Protein AF-A0A2G2K720-F1 (afdb_monomer)

Nearest PDB structures (foldseek):
  6xns-assembly2_E  TM=3.726E-01  e=4.189E-01  synthetic construct
  2v7d-assembly2_C  TM=2.348E-01  e=1.440E+00  Bos taurus
  3edv-assembly1_A  TM=1.869E-01  e=7.046E+00  Homo sapiens

Mean predicted aligned error: 4.32 Å

pLDDT: mean 90.77, std 6.49, range [63.38, 98.25]

Sequence (228 aa):
MKDINKFTNELFNSSGLSVNPSHDIHDLCKEIKINGDAIEDIDSDKVESLSELGLSISSDLDIQDIWKYAAIFNTLKEFGYSEIDENVQSTASELSGSWEEAVTILSTKISETNVTSDADEKDITDLVDYIIGCMFLGVEAALNDSNDEGIDVWVMGVGSICDDGHPVGDTIFKACEDFSIKYSVRDILGDSFIQALLSLYSVDVDDYRDDDEGVDWDQVSGAVKQLM

Secondary structure (DSSP, 8-state):
-HHHHHHHHHHHHHTTPPPP--S-HHHHHHHHHHTHHHHHT--HHHHHHHHHHHHHHHSS--HHHHHHHHHHHHHHGGGTTHHHHHHHHHHHHHH-SSHHHHHHHHHHHHHH----TT--HHHHHHHHHHHHHHHHHHHHHHHHTT-HHHHHHHHHHHHTTTSTT-HHHHHHHHHT-SHHHHHHHHHHHHHHHHHHHHHHH---GGGGEETTTEE-HHHHHHHHHTT-

Radius of gyration: 17.74 Å; Cα contacts (8 Å, |Δi|>4): 284; chains: 1; bounding box: 40×34×51 Å

Structure (mmCIF, N/CA/C/O backbone):
data_AF-A0A2G2K720-F1
#
_entry.id   AF-A0A2G2K720-F1
#
loop_
_atom_site.group_PDB
_atom_site.id
_atom_site.type_symbol
_atom_site.label_atom_id
_atom_site.label_alt_id
_atom_site.label_comp_id
_atom_site.label_asym_id
_atom_site.label_entity_id
_atom_site.label_seq_id
_atom_site.pdbx_PDB_ins_code
_atom_site.Cartn_x
_atom_site.Cartn_y
_atom_site.Cartn_z
_atom_site.occupancy
_atom_site.B_iso_or_equiv
_atom_site.auth_seq_id
_atom_site.auth_comp_id
_atom_site.auth_asym_id
_atom_site.auth_atom_id
_atom_site.pdbx_PDB_model_num
ATOM 1 N N . MET A 1 1 ? 7.753 -2.730 9.225 1.00 74.19 1 MET A N 1
ATOM 2 C CA . MET A 1 1 ? 7.094 -3.947 9.797 1.00 74.19 1 MET A CA 1
ATOM 3 C C . MET A 1 1 ? 7.055 -4.062 11.324 1.00 74.19 1 MET A C 1
ATOM 5 O O . MET A 1 1 ? 5.996 -4.382 11.849 1.00 74.19 1 MET A O 1
ATOM 9 N N . LYS A 1 2 ? 8.159 -3.877 12.070 1.00 75.12 2 LYS A N 1
ATOM 10 C CA . LYS A 1 2 ? 8.162 -4.119 13.533 1.00 75.12 2 LYS A CA 1
ATOM 11 C C . LYS A 1 2 ? 7.116 -3.282 14.286 1.00 75.12 2 LYS A C 1
ATOM 13 O O . LYS A 1 2 ? 6.498 -3.792 15.217 1.00 75.12 2 LYS A O 1
ATOM 18 N N . ASP A 1 3 ? 6.920 -2.035 13.870 1.00 88.38 3 ASP A N 1
ATOM 19 C CA . ASP A 1 3 ? 5.994 -1.114 14.529 1.00 88.38 3 ASP A CA 1
ATOM 20 C C . ASP A 1 3 ? 4.526 -1.404 14.184 1.00 88.38 3 ASP A C 1
ATOM 22 O O . ASP A 1 3 ? 3.705 -1.434 15.097 1.00 88.38 3 ASP A O 1
ATOM 26 N N . ILE A 1 4 ? 4.214 -1.773 12.932 1.00 90.38 4 ILE A N 1
ATOM 27 C CA . ILE A 1 4 ? 2.895 -2.322 12.555 1.00 90.38 4 ILE A CA 1
ATOM 28 C C . ILE A 1 4 ? 2.566 -3.543 13.415 1.00 90.38 4 ILE A C 1
ATOM 30 O O . ILE A 1 4 ? 1.511 -3.587 14.035 1.00 90.38 4 ILE A O 1
ATOM 34 N N . ASN A 1 5 ? 3.492 -4.501 13.532 1.00 89.38 5 ASN A N 1
ATOM 35 C CA . ASN A 1 5 ? 3.258 -5.705 14.330 1.00 89.38 5 ASN A CA 1
ATOM 36 C C . ASN A 1 5 ? 3.048 -5.381 15.812 1.00 89.38 5 ASN A C 1
ATOM 38 O O . ASN A 1 5 ? 2.308 -6.073 16.504 1.00 89.38 5 ASN A O 1
ATOM 42 N N . LYS A 1 6 ? 3.703 -4.342 16.336 1.00 91.00 6 LYS A N 1
ATOM 43 C CA . LYS A 1 6 ? 3.449 -3.870 17.700 1.00 91.00 6 LYS A CA 1
ATOM 44 C C . LYS A 1 6 ? 2.025 -3.324 17.826 1.00 91.00 6 LYS A C 1
ATOM 46 O O . LYS A 1 6 ? 1.341 -3.687 18.777 1.00 91.00 6 LYS A O 1
ATOM 51 N N . PHE A 1 7 ? 1.597 -2.482 16.888 1.00 93.50 7 PHE A N 1
ATOM 52 C CA . PHE A 1 7 ? 0.253 -1.912 16.881 1.00 93.50 7 PHE A CA 1
ATOM 53 C C . PHE A 1 7 ? -0.824 -2.995 16.752 1.00 93.50 7 PHE A C 1
ATOM 55 O O . PHE A 1 7 ? -1.723 -3.049 17.585 1.00 93.50 7 PHE A O 1
ATOM 62 N N . THR A 1 8 ? -0.705 -3.907 15.783 1.00 92.88 8 THR A N 1
ATOM 63 C CA . THR A 1 8 ? -1.689 -4.980 15.588 1.00 92.88 8 THR A CA 1
ATOM 64 C C . THR A 1 8 ? -1.754 -5.898 16.806 1.00 92.88 8 THR A C 1
ATOM 66 O O . THR A 1 8 ? -2.841 -6.199 17.283 1.00 92.88 8 THR A O 1
ATOM 69 N N . ASN A 1 9 ? -0.622 -6.261 17.414 1.00 92.00 9 ASN A N 1
ATOM 70 C CA . ASN A 1 9 ? -0.638 -7.012 18.674 1.00 92.00 9 ASN A CA 1
ATOM 71 C C . ASN A 1 9 ? -1.439 -6.307 19.778 1.00 92.00 9 ASN A C 1
ATOM 73 O O . ASN A 1 9 ? -2.225 -6.955 20.468 1.00 92.00 9 ASN A O 1
ATOM 77 N N . GLU A 1 10 ? -1.268 -4.996 19.941 1.00 93.62 10 GLU A N 1
ATOM 78 C CA . GLU A 1 10 ? -2.002 -4.237 20.954 1.00 93.62 10 GLU A CA 1
ATOM 79 C C . GLU A 1 10 ? -3.499 -4.124 20.628 1.00 93.62 10 GLU A C 1
ATOM 81 O O . GLU A 1 10 ? -4.332 -4.268 21.524 1.00 93.62 10 GLU A O 1
ATOM 86 N N . LEU A 1 11 ? -3.845 -3.940 19.350 1.00 94.94 11 LEU A N 1
ATOM 87 C CA . LEU A 1 11 ? -5.223 -3.884 18.857 1.00 94.94 11 LEU A CA 1
ATOM 88 C C . LEU A 1 11 ? -5.993 -5.164 19.210 1.00 94.94 11 LEU A C 1
ATOM 90 O O . LEU A 1 11 ? -7.045 -5.128 19.851 1.00 94.94 11 LEU A O 1
ATOM 94 N N . PHE A 1 12 ? -5.447 -6.319 18.837 1.00 93.50 12 PHE A N 1
ATOM 95 C CA . PHE A 1 12 ? -6.088 -7.607 19.091 1.00 93.50 12 PHE A CA 1
ATOM 96 C C . PHE A 1 12 ? -6.132 -7.939 20.586 1.00 93.50 12 PHE A C 1
ATOM 98 O O . PHE A 1 12 ? -7.169 -8.388 21.072 1.00 93.50 12 PHE A O 1
ATOM 105 N N . ASN A 1 13 ? -5.066 -7.657 21.346 1.00 93.19 13 ASN A N 1
ATOM 106 C CA . ASN A 1 13 ? -5.080 -7.833 22.803 1.00 93.19 13 ASN A CA 1
ATOM 107 C C . ASN A 1 13 ? -6.169 -6.973 23.463 1.00 93.19 13 ASN A C 1
ATOM 109 O O . ASN A 1 13 ? -6.865 -7.437 24.370 1.00 93.19 13 ASN A O 1
ATOM 113 N N . SER A 1 14 ? -6.342 -5.735 22.992 1.00 93.44 14 SER A N 1
ATOM 114 C CA . SER A 1 14 ? -7.383 -4.816 23.465 1.00 93.44 14 SER A CA 1
ATOM 115 C C . SER A 1 14 ? -8.792 -5.324 23.167 1.00 93.44 14 SER A C 1
ATOM 117 O O . SER A 1 14 ? -9.685 -5.118 23.991 1.00 93.44 14 SER A O 1
ATOM 119 N N . SER A 1 15 ? -8.938 -6.063 22.064 1.00 91.50 15 SER A N 1
ATOM 120 C CA . SER A 1 15 ? -10.159 -6.760 21.625 1.00 91.50 15 SER A CA 1
ATOM 121 C C . SER A 1 15 ? -10.396 -8.102 22.340 1.00 91.50 15 SER A C 1
ATOM 123 O O . SER A 1 15 ? -11.351 -8.816 22.044 1.00 91.50 15 SER A O 1
ATOM 125 N N . GLY A 1 16 ? -9.512 -8.509 23.261 1.00 90.31 16 GLY A N 1
ATOM 126 C CA . GLY A 1 16 ? -9.589 -9.810 23.936 1.00 90.31 16 GLY A CA 1
ATOM 127 C C . GLY A 1 16 ? -9.219 -11.010 23.052 1.00 90.31 16 GLY A C 1
ATOM 128 O O . GLY A 1 16 ? -9.525 -12.151 23.404 1.00 90.31 16 GLY A O 1
ATOM 129 N N . LEU A 1 17 ? -8.555 -10.764 21.921 1.00 88.88 17 LEU A N 1
ATOM 130 C CA . LEU A 1 17 ? -8.110 -11.766 20.959 1.00 88.88 17 LEU A CA 1
ATOM 131 C C . LEU A 1 17 ? -6.623 -12.089 21.143 1.00 88.88 17 LEU A C 1
ATOM 133 O O . LEU A 1 17 ? -5.855 -11.313 21.707 1.00 88.88 17 LEU A O 1
ATOM 137 N N . SER A 1 18 ? -6.203 -13.248 20.637 1.00 78.75 18 SER A N 1
ATOM 138 C CA . SER A 1 18 ? -4.789 -13.610 20.521 1.00 78.75 18 SER A CA 1
ATOM 139 C C . SER A 1 18 ? -4.328 -13.467 19.076 1.00 78.75 18 SER A C 1
ATOM 141 O O . SER A 1 18 ? -4.934 -14.073 18.194 1.00 78.75 18 SER A O 1
ATOM 143 N N . VAL A 1 19 ? -3.236 -12.740 18.847 1.00 68.00 19 VAL A N 1
ATOM 144 C CA . VAL A 1 19 ? -2.625 -12.613 17.516 1.00 68.00 19 VAL A CA 1
ATOM 145 C C . VAL A 1 19 ? -1.799 -13.844 17.184 1.00 68.00 19 VAL A C 1
ATOM 147 O O . VAL A 1 19 ? -0.960 -14.269 17.984 1.00 68.00 19 VAL A O 1
ATOM 150 N N . ASN A 1 20 ? -1.979 -14.374 15.976 1.00 67.25 20 ASN A N 1
ATOM 151 C CA . ASN A 1 20 ? -0.922 -15.142 15.339 1.00 67.25 20 ASN A CA 1
ATOM 152 C C . ASN A 1 20 ? 0.028 -14.135 14.689 1.00 67.25 20 ASN A C 1
ATOM 154 O O . ASN A 1 20 ? -0.403 -13.386 13.819 1.00 67.25 20 ASN A O 1
ATOM 158 N N . PRO A 1 21 ? 1.298 -14.047 15.111 1.00 63.38 21 PRO A N 1
ATOM 159 C CA . PRO A 1 21 ? 2.206 -13.071 14.532 1.00 63.38 21 PRO A CA 1
ATOM 160 C C . PRO A 1 21 ? 2.375 -13.357 13.037 1.00 63.38 21 PRO A C 1
ATOM 162 O O . PRO A 1 21 ? 3.029 -14.332 12.668 1.00 63.38 21 PRO A O 1
ATOM 165 N N . SER A 1 22 ? 1.795 -12.500 12.195 1.00 75.69 22 SER A N 1
ATOM 166 C CA . SER A 1 22 ? 2.060 -12.474 10.762 1.00 75.69 22 SER A CA 1
ATOM 167 C C . SER A 1 22 ? 3.067 -11.374 10.437 1.00 75.69 22 SER A C 1
ATOM 169 O O . SER A 1 22 ? 3.098 -10.304 11.052 1.00 75.69 22 SER A O 1
ATOM 171 N N . HIS A 1 23 ? 3.950 -11.674 9.492 1.00 77.81 23 HIS A N 1
ATOM 172 C CA . HIS A 1 23 ? 4.821 -10.684 8.861 1.00 77.81 23 HIS A CA 1
ATOM 173 C C . HIS A 1 23 ? 4.256 -10.207 7.518 1.00 77.81 23 HIS A C 1
ATOM 175 O O . HIS A 1 23 ? 4.845 -9.320 6.908 1.00 77.81 23 HIS A O 1
ATOM 181 N N . ASP A 1 24 ? 3.127 -10.771 7.092 1.00 88.25 24 ASP A N 1
ATOM 182 C CA . ASP A 1 24 ? 2.423 -10.429 5.866 1.00 88.25 24 ASP A CA 1
ATOM 183 C C . ASP A 1 24 ? 1.303 -9.423 6.177 1.00 88.25 24 ASP A C 1
ATOM 185 O O . ASP A 1 24 ? 0.436 -9.661 7.024 1.00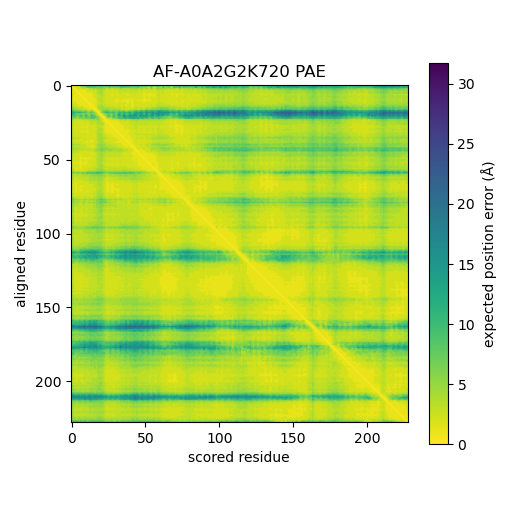 88.25 24 ASP A O 1
ATOM 189 N N . ILE A 1 25 ? 1.344 -8.275 5.503 1.00 91.31 25 ILE A N 1
ATOM 190 C CA . ILE A 1 25 ? 0.377 -7.186 5.675 1.00 91.31 25 ILE A CA 1
ATOM 191 C C . ILE A 1 25 ? -1.021 -7.590 5.218 1.00 91.31 25 ILE A C 1
ATOM 193 O O . ILE A 1 25 ? -2.005 -7.214 5.853 1.00 91.31 25 ILE A O 1
ATOM 197 N N . HIS A 1 26 ? -1.127 -8.380 4.158 1.00 91.06 26 HIS A N 1
ATOM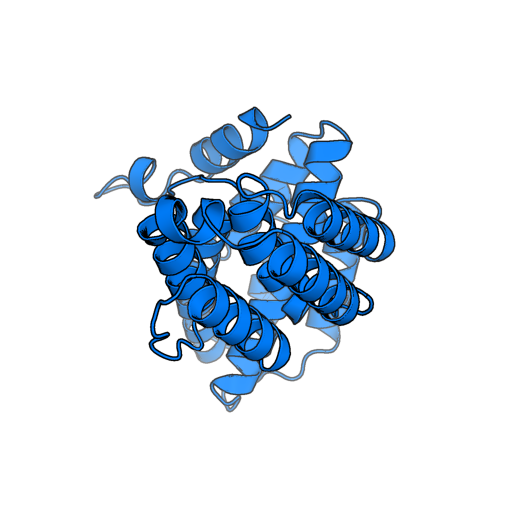 198 C CA . HIS A 1 26 ? -2.404 -8.792 3.595 1.00 91.06 26 HIS A CA 1
ATOM 199 C C . HIS A 1 26 ? -3.105 -9.792 4.509 1.00 91.06 26 HIS A C 1
ATOM 201 O O . HIS A 1 26 ? -4.320 -9.702 4.702 1.00 91.06 26 HIS A O 1
ATOM 207 N N . ASP A 1 27 ? -2.347 -10.696 5.133 1.00 90.94 27 ASP A N 1
ATOM 208 C CA . ASP A 1 27 ? -2.877 -11.579 6.172 1.00 90.94 27 ASP A CA 1
ATOM 209 C C . ASP A 1 27 ? -3.354 -10.782 7.388 1.00 90.94 27 ASP A C 1
ATOM 211 O O . ASP A 1 27 ? -4.457 -11.026 7.875 1.00 90.94 27 ASP A O 1
ATOM 215 N N . LEU A 1 28 ? -2.596 -9.771 7.830 1.00 91.81 28 LEU A N 1
ATOM 216 C CA . LEU A 1 28 ? -3.032 -8.882 8.912 1.00 91.81 28 LEU A CA 1
ATOM 217 C C . LEU A 1 28 ? -4.324 -8.131 8.552 1.00 91.81 28 LEU A C 1
ATOM 219 O O . LEU A 1 28 ? -5.245 -8.092 9.365 1.00 91.81 28 LEU A O 1
ATOM 223 N N . CYS A 1 29 ? -4.445 -7.586 7.336 1.00 92.69 29 CYS A N 1
ATOM 224 C CA . CYS A 1 29 ? -5.683 -6.958 6.861 1.00 92.69 29 CYS A CA 1
ATOM 225 C C . CYS A 1 29 ? -6.868 -7.939 6.892 1.00 92.69 29 CYS A C 1
ATOM 227 O O . CYS A 1 29 ? -7.956 -7.579 7.343 1.00 92.69 29 CYS A O 1
ATOM 229 N N . LYS A 1 30 ? -6.673 -9.187 6.441 1.00 91.44 30 LYS A N 1
ATOM 230 C CA . LYS A 1 30 ? -7.708 -10.235 6.479 1.00 91.44 30 LYS A CA 1
ATOM 231 C C . LYS A 1 30 ? -8.107 -10.566 7.916 1.00 91.44 30 LYS A C 1
ATOM 233 O O . LYS A 1 30 ? -9.299 -10.634 8.210 1.00 91.44 30 LYS A O 1
ATOM 238 N N . GLU A 1 31 ? -7.138 -10.738 8.815 1.00 91.94 31 GLU A N 1
ATOM 239 C CA . GLU A 1 31 ? -7.404 -11.015 10.227 1.00 91.94 31 GLU A CA 1
ATOM 240 C C . GLU A 1 31 ? -8.166 -9.866 10.898 1.00 91.94 31 GLU A C 1
ATOM 242 O O . GLU A 1 31 ? -9.120 -10.132 11.628 1.00 91.94 31 GLU A O 1
ATOM 247 N N . ILE A 1 32 ? -7.809 -8.607 10.623 1.00 92.69 32 ILE A N 1
ATOM 248 C CA . ILE A 1 32 ? -8.538 -7.433 11.126 1.00 92.69 32 ILE A CA 1
ATOM 249 C C . ILE A 1 32 ? -9.993 -7.471 10.645 1.00 92.69 32 ILE A C 1
ATOM 251 O O . ILE A 1 32 ? -10.901 -7.401 11.469 1.00 92.69 32 ILE A O 1
ATOM 255 N N . LYS A 1 33 ? -10.233 -7.663 9.338 1.00 91.62 33 LYS A N 1
ATOM 256 C CA . LYS A 1 33 ? -11.594 -7.730 8.770 1.00 91.62 33 LYS A CA 1
ATOM 257 C C . LYS A 1 33 ? -12.431 -8.852 9.393 1.00 91.62 33 LYS A C 1
ATOM 259 O O . LYS A 1 33 ? -13.592 -8.639 9.723 1.00 91.62 33 LYS A O 1
ATOM 264 N N . ILE A 1 34 ? -11.849 -10.039 9.584 1.00 92.31 34 ILE A N 1
ATOM 265 C CA . ILE A 1 34 ? -12.536 -11.192 10.197 1.00 92.31 34 ILE A CA 1
ATOM 266 C C . ILE A 1 34 ? -12.942 -10.907 11.649 1.00 92.31 34 ILE A C 1
ATOM 268 O O . ILE A 1 34 ? -13.954 -11.427 12.116 1.00 92.31 34 ILE A O 1
ATOM 272 N N . ASN A 1 35 ? -12.158 -10.100 12.362 1.00 92.50 35 ASN A N 1
ATOM 273 C CA . ASN A 1 35 ? -12.355 -9.805 13.778 1.00 92.50 35 ASN A CA 1
ATOM 274 C C . ASN A 1 35 ? -12.993 -8.427 14.035 1.00 92.50 35 ASN A C 1
ATOM 276 O O . ASN A 1 35 ? -12.963 -7.960 15.174 1.00 92.50 35 ASN A O 1
ATOM 280 N N . GLY A 1 36 ? -13.581 -7.801 13.009 1.00 92.31 36 GLY A N 1
ATOM 281 C CA . GLY A 1 36 ? -14.144 -6.449 13.075 1.00 92.31 36 GLY A CA 1
ATOM 282 C C . GLY A 1 36 ? -15.090 -6.229 14.257 1.00 92.31 36 GLY A C 1
ATOM 283 O O . GLY A 1 36 ? -14.883 -5.286 15.010 1.00 92.31 36 GLY A O 1
ATOM 284 N N . ASP A 1 37 ? -16.033 -7.149 14.501 1.00 92.94 37 ASP A N 1
ATOM 285 C CA . ASP A 1 37 ? -16.986 -7.056 15.622 1.00 92.94 37 ASP A CA 1
ATOM 286 C C . ASP A 1 37 ? -16.280 -6.911 16.986 1.00 92.94 37 ASP A C 1
ATOM 288 O O . ASP A 1 37 ? -16.662 -6.101 17.823 1.00 92.94 37 ASP A O 1
ATOM 292 N N . ALA A 1 38 ? -15.212 -7.683 17.215 1.00 93.06 38 ALA A N 1
ATOM 293 C CA . ALA A 1 38 ? -14.466 -7.632 18.471 1.00 93.06 38 ALA A CA 1
ATOM 294 C C . ALA A 1 38 ? -13.607 -6.362 18.592 1.00 93.06 38 ALA A C 1
ATOM 296 O O . ALA A 1 38 ? -13.352 -5.901 19.704 1.00 93.06 38 ALA A O 1
ATOM 297 N N . ILE A 1 39 ? -13.151 -5.819 17.459 1.00 93.44 39 ILE A N 1
ATOM 298 C CA . ILE A 1 39 ? -12.390 -4.567 17.394 1.00 93.44 39 ILE A CA 1
ATOM 299 C C . ILE A 1 39 ? -13.308 -3.357 17.622 1.00 93.44 39 ILE A C 1
ATOM 301 O O . ILE A 1 39 ? -12.911 -2.409 18.298 1.00 93.44 39 ILE A O 1
ATOM 305 N N . GLU A 1 40 ? -14.535 -3.386 17.101 1.00 92.88 40 GLU A N 1
ATOM 306 C CA . GLU A 1 40 ? -15.536 -2.333 17.314 1.00 92.88 40 GLU A CA 1
ATOM 307 C C . GLU A 1 40 ? -15.952 -2.232 18.796 1.00 92.88 40 GLU A C 1
ATOM 309 O O . GLU A 1 40 ? -16.195 -1.138 19.303 1.00 92.88 40 GLU A O 1
ATOM 314 N N . ASP A 1 41 ? -15.949 -3.358 19.516 1.00 92.88 41 ASP A N 1
ATOM 315 C CA . ASP A 1 41 ? -16.319 -3.460 20.935 1.00 92.88 41 ASP A CA 1
ATOM 316 C C . ASP A 1 41 ? -15.192 -3.070 21.928 1.00 92.88 41 ASP A C 1
ATOM 318 O O . ASP A 1 41 ? -15.346 -3.241 23.145 1.00 92.88 41 ASP A O 1
ATOM 322 N N . ILE A 1 42 ? -14.046 -2.556 21.458 1.00 93.69 42 ILE A N 1
ATOM 323 C CA . ILE A 1 42 ? -12.935 -2.141 22.333 1.00 93.69 42 ILE A CA 1
ATOM 324 C C . ILE A 1 42 ? -13.355 -0.972 23.246 1.00 93.69 42 ILE A C 1
ATOM 326 O O . ILE A 1 42 ? -13.965 0.009 22.821 1.00 93.69 42 ILE A O 1
ATOM 330 N N . ASP A 1 43 ? -12.947 -1.040 24.519 1.00 91.62 43 ASP A N 1
ATOM 331 C CA . ASP A 1 43 ? -13.160 0.039 25.490 1.00 91.62 43 ASP A CA 1
ATOM 332 C C . ASP A 1 43 ? -12.552 1.377 25.012 1.00 91.62 43 ASP A C 1
ATOM 334 O O . ASP A 1 43 ? -11.412 1.437 24.545 1.00 91.62 43 ASP A O 1
ATOM 338 N N . SER A 1 44 ? -13.277 2.486 25.190 1.00 89.38 44 SER A N 1
ATOM 339 C CA . SER A 1 44 ? -12.886 3.797 24.644 1.00 89.38 44 SER A CA 1
ATOM 340 C C . SER A 1 44 ? -11.512 4.308 25.104 1.00 89.38 44 SER A C 1
ATOM 342 O O . SER A 1 44 ? -10.843 5.014 24.357 1.00 89.38 44 SER A O 1
ATOM 344 N N . ASP A 1 45 ? -11.083 3.972 26.324 1.00 91.81 45 ASP A N 1
ATOM 345 C CA . ASP A 1 45 ? -9.761 4.340 26.855 1.00 91.81 45 ASP A CA 1
ATOM 346 C C . ASP A 1 45 ? -8.617 3.597 26.144 1.00 91.81 45 ASP A C 1
ATOM 348 O O . ASP A 1 45 ? -7.529 4.146 25.939 1.00 91.81 45 ASP A O 1
ATOM 352 N N . LYS A 1 46 ? -8.867 2.357 25.713 1.00 93.75 46 LYS A N 1
ATOM 353 C CA . LYS A 1 46 ? -7.931 1.599 24.879 1.00 93.75 46 LYS A CA 1
ATOM 354 C C . LYS A 1 46 ? -7.922 2.110 23.445 1.00 93.75 46 LYS A C 1
ATOM 356 O O . LYS A 1 46 ? -6.844 2.183 22.867 1.00 93.75 46 LYS A O 1
ATOM 361 N N . VAL A 1 47 ? -9.078 2.496 22.895 1.00 92.75 47 VAL A N 1
ATOM 362 C CA . VAL A 1 47 ? -9.153 3.123 21.563 1.00 92.75 47 VAL A CA 1
ATOM 363 C C . VAL A 1 47 ? -8.292 4.385 21.522 1.00 92.75 47 VAL A C 1
ATOM 365 O O . VAL A 1 47 ? -7.475 4.520 20.620 1.00 92.75 47 VAL A O 1
ATOM 368 N N . GLU A 1 48 ? -8.383 5.262 22.528 1.00 93.12 48 GLU A N 1
ATOM 369 C CA . GLU A 1 48 ? -7.536 6.463 22.624 1.00 93.12 48 GLU A CA 1
ATOM 370 C C . GLU A 1 48 ? -6.038 6.107 22.637 1.00 93.12 48 GLU A C 1
ATOM 372 O O . GLU A 1 48 ? -5.260 6.642 21.849 1.00 93.12 48 GLU A O 1
ATOM 377 N N . SER A 1 49 ? -5.644 5.128 23.458 1.00 94.69 49 SER A N 1
ATOM 378 C CA . SER A 1 49 ? -4.250 4.663 23.542 1.00 94.69 49 SER A CA 1
ATOM 379 C C . SER A 1 49 ? -3.745 4.046 22.227 1.00 94.69 49 SER A C 1
ATOM 381 O O . SER A 1 49 ? -2.578 4.211 21.860 1.00 94.69 49 SER A O 1
ATOM 383 N N . LEU A 1 50 ? -4.609 3.323 21.510 1.00 95.75 50 LEU A N 1
ATOM 384 C CA . LEU A 1 50 ? -4.308 2.753 20.198 1.00 95.75 50 LEU A CA 1
ATOM 385 C C . LEU A 1 50 ? -4.184 3.849 19.143 1.00 95.75 50 LEU A C 1
ATOM 387 O O . LEU A 1 50 ? -3.240 3.806 18.360 1.00 95.75 50 LEU A O 1
ATOM 391 N N . SER A 1 51 ? -5.061 4.853 19.154 1.00 95.00 51 SER A N 1
ATOM 392 C CA . SER A 1 51 ? -4.974 6.003 18.253 1.00 95.00 51 SER A CA 1
ATOM 393 C C . SER A 1 51 ? -3.659 6.761 18.427 1.00 95.00 51 SER A C 1
ATOM 395 O O . SER A 1 51 ? -2.963 7.009 17.444 1.00 95.00 51 SER A O 1
ATOM 397 N N . GLU A 1 52 ? -3.247 7.037 19.669 1.00 95.06 52 GLU A N 1
ATOM 398 C CA . GLU A 1 52 ? -1.945 7.654 19.963 1.00 95.06 52 GLU A CA 1
ATOM 399 C C . GLU A 1 52 ? -0.770 6.808 19.450 1.00 95.06 52 GLU A C 1
ATOM 401 O O . GLU A 1 52 ? 0.179 7.334 18.860 1.00 95.06 52 GLU A O 1
ATOM 406 N N . LEU A 1 53 ? -0.823 5.486 19.654 1.00 95.44 53 LEU A N 1
ATOM 407 C CA . LEU A 1 53 ? 0.202 4.576 19.151 1.00 95.44 53 LEU A CA 1
ATOM 408 C C . LEU A 1 53 ? 0.237 4.573 17.620 1.00 95.44 53 LEU A C 1
ATOM 410 O O . LEU A 1 53 ? 1.324 4.646 17.053 1.00 95.44 53 LEU A O 1
ATOM 414 N N . GLY A 1 54 ? -0.925 4.494 16.971 1.00 94.75 54 GLY A N 1
ATOM 415 C CA . GLY A 1 54 ? -1.079 4.505 15.521 1.00 94.75 54 GLY A CA 1
ATOM 416 C C . GLY A 1 54 ? -0.483 5.761 14.899 1.00 94.75 54 GLY A C 1
ATOM 417 O O . GLY A 1 54 ? 0.405 5.653 14.058 1.00 94.75 54 GLY A O 1
ATOM 418 N N . LEU A 1 55 ? -0.863 6.936 15.410 1.00 94.50 55 LEU A N 1
ATOM 419 C CA . LEU A 1 55 ? -0.308 8.227 14.990 1.00 94.50 55 LEU A CA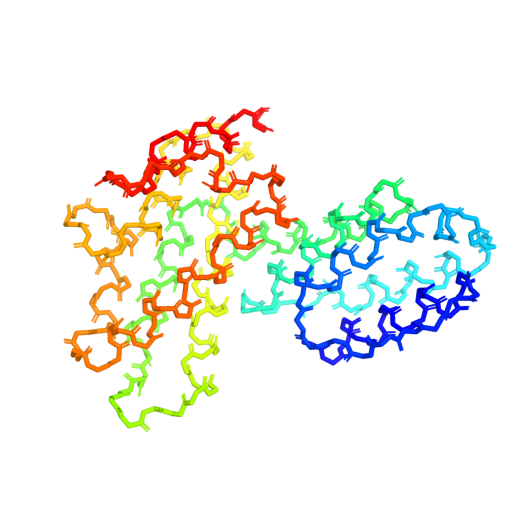 1
ATOM 420 C C . LEU A 1 55 ? 1.210 8.297 15.187 1.00 94.50 55 LEU A C 1
ATOM 422 O O . LEU A 1 55 ? 1.938 8.780 14.322 1.00 94.50 55 LEU A O 1
ATOM 426 N N . SER A 1 56 ? 1.711 7.781 16.314 1.00 93.81 56 SER A N 1
ATOM 427 C CA . SER A 1 56 ? 3.148 7.758 16.586 1.00 93.81 56 SER A CA 1
ATOM 428 C C . SER A 1 56 ? 3.924 6.869 15.618 1.00 93.81 56 SER A C 1
ATOM 430 O O . SER A 1 56 ? 5.098 7.149 15.384 1.00 93.81 56 SER A O 1
ATOM 432 N N . ILE A 1 57 ? 3.339 5.775 15.121 1.00 92.19 57 ILE A N 1
ATOM 433 C CA . ILE A 1 57 ? 4.034 4.877 14.190 1.00 92.19 57 ILE A CA 1
ATOM 434 C C . ILE A 1 57 ? 3.863 5.305 12.732 1.00 92.19 57 ILE A C 1
ATOM 436 O O . ILE A 1 57 ? 4.636 4.842 11.900 1.00 92.19 57 ILE A O 1
ATOM 440 N N . SER A 1 58 ? 2.888 6.166 12.425 1.00 91.69 58 SER A N 1
ATOM 441 C CA . SER A 1 58 ? 2.612 6.679 11.078 1.00 91.69 58 SER A CA 1
ATOM 442 C C . SER A 1 58 ? 3.217 8.059 10.790 1.00 91.69 58 SER A C 1
ATOM 444 O O . SER A 1 58 ? 3.004 8.596 9.706 1.00 91.69 58 SER A O 1
ATOM 446 N N . SER A 1 59 ? 3.935 8.670 11.737 1.00 85.12 59 SER A N 1
ATOM 447 C CA . SER A 1 59 ? 4.405 10.060 11.618 1.00 85.12 59 SER A CA 1
ATOM 448 C C . SER A 1 59 ? 5.621 10.269 10.708 1.00 85.12 59 SER A C 1
ATOM 450 O O . SER A 1 59 ? 5.902 11.401 10.339 1.00 85.12 59 SER A O 1
ATOM 452 N N . ASP A 1 60 ? 6.387 9.216 10.420 1.00 83.69 60 ASP A N 1
ATOM 453 C CA . ASP A 1 60 ? 7.626 9.286 9.633 1.00 83.69 60 ASP A CA 1
ATOM 454 C C . ASP A 1 60 ? 7.773 7.983 8.841 1.00 83.69 60 ASP A C 1
ATOM 456 O O . ASP A 1 60 ? 8.317 6.993 9.337 1.00 83.69 60 ASP A O 1
ATOM 460 N N . LEU A 1 61 ? 7.149 7.945 7.661 1.00 91.12 61 LEU A N 1
ATOM 461 C CA . LEU A 1 61 ? 7.058 6.745 6.833 1.00 91.12 61 LEU A CA 1
ATOM 462 C C . LEU A 1 61 ? 7.928 6.881 5.591 1.00 91.12 61 LEU A C 1
ATOM 464 O O . LEU A 1 61 ? 7.751 7.791 4.784 1.00 91.12 61 LEU A O 1
ATOM 468 N N . ASP A 1 62 ? 8.813 5.907 5.408 1.00 92.56 62 ASP A N 1
ATOM 469 C CA . ASP A 1 62 ? 9.536 5.728 4.159 1.00 92.56 62 ASP A CA 1
ATOM 470 C C . ASP A 1 62 ? 8.607 5.176 3.064 1.00 92.56 62 ASP A C 1
ATOM 472 O O . ASP A 1 62 ? 7.644 4.452 3.328 1.00 92.56 62 ASP A O 1
ATOM 476 N N . ILE A 1 63 ? 8.958 5.438 1.802 1.00 94.94 63 ILE A N 1
ATOM 477 C CA . ILE A 1 63 ? 8.192 5.005 0.618 1.00 94.94 63 ILE A CA 1
ATOM 478 C C . ILE A 1 63 ? 7.951 3.487 0.604 1.00 94.94 63 ILE A C 1
ATOM 480 O O . ILE A 1 63 ? 6.866 3.036 0.265 1.00 94.94 63 ILE A O 1
ATOM 484 N N . GLN A 1 64 ? 8.934 2.683 1.009 1.00 92.69 64 GLN A N 1
ATOM 485 C CA . GLN A 1 64 ? 8.806 1.217 1.036 1.00 92.69 64 GLN A CA 1
ATOM 486 C C . GLN A 1 64 ? 7.804 0.700 2.088 1.00 92.69 64 GLN A C 1
ATOM 488 O O . GLN A 1 64 ? 7.352 -0.441 2.016 1.00 92.69 64 GLN A O 1
ATOM 493 N N . ASP A 1 65 ? 7.484 1.515 3.095 1.00 93.31 65 ASP A N 1
ATOM 494 C CA . ASP A 1 65 ? 6.612 1.129 4.200 1.00 93.31 65 ASP A CA 1
ATOM 495 C C . ASP A 1 65 ? 5.236 1.799 4.111 1.00 93.31 65 ASP A C 1
ATOM 497 O O . ASP A 1 65 ? 4.264 1.207 4.574 1.00 93.31 65 ASP A O 1
ATOM 501 N N . ILE A 1 66 ? 5.107 2.980 3.494 1.00 95.50 66 ILE A N 1
ATOM 502 C CA . ILE A 1 66 ? 3.867 3.773 3.536 1.00 95.50 66 ILE A CA 1
ATOM 503 C C . ILE A 1 66 ? 2.622 3.007 3.068 1.00 95.50 66 ILE A C 1
ATOM 505 O O . ILE A 1 66 ? 1.587 3.058 3.732 1.00 95.50 66 ILE A O 1
ATOM 509 N N . TRP A 1 67 ? 2.731 2.216 1.998 1.00 96.19 67 TRP A N 1
ATOM 510 C CA . TRP A 1 67 ? 1.613 1.429 1.473 1.00 96.19 67 TRP A CA 1
ATOM 511 C C . TRP A 1 67 ? 1.114 0.380 2.482 1.00 96.19 67 TRP A C 1
ATOM 513 O O . TRP A 1 67 ? -0.074 0.072 2.541 1.00 96.19 67 TRP A O 1
ATOM 523 N N . LYS A 1 68 ? 2.002 -0.144 3.334 1.00 95.38 68 LYS A N 1
ATOM 524 C CA . LYS A 1 68 ? 1.669 -1.135 4.368 1.00 95.38 68 LYS A CA 1
ATOM 525 C C . LYS A 1 68 ? 0.835 -0.507 5.474 1.00 95.38 68 LYS A C 1
ATOM 527 O O . LYS A 1 68 ? -0.114 -1.111 5.968 1.00 95.38 68 LYS A O 1
ATOM 532 N N . TYR A 1 69 ? 1.197 0.717 5.853 1.00 95.44 69 TYR A N 1
ATOM 533 C CA . TYR A 1 69 ? 0.443 1.514 6.814 1.00 95.44 69 TYR A CA 1
ATOM 534 C C . TYR A 1 69 ? -0.917 1.891 6.234 1.00 95.44 69 TYR A C 1
ATOM 536 O O . TYR A 1 69 ? -1.926 1.687 6.904 1.00 95.44 69 TYR A O 1
ATOM 544 N N . ALA A 1 70 ? -0.957 2.344 4.980 1.00 95.69 70 ALA A N 1
ATOM 545 C CA . ALA A 1 70 ? -2.203 2.655 4.288 1.00 95.69 70 ALA A CA 1
ATOM 546 C C . ALA A 1 70 ? -3.141 1.440 4.236 1.00 95.69 70 ALA A C 1
ATOM 548 O O . ALA A 1 70 ? -4.295 1.545 4.628 1.00 95.69 70 ALA A O 1
ATOM 549 N N . ALA A 1 71 ? -2.645 0.255 3.872 1.00 95.56 71 ALA A N 1
ATOM 550 C CA . ALA A 1 71 ? -3.443 -0.973 3.834 1.00 95.56 71 ALA A CA 1
ATOM 551 C C . ALA A 1 71 ? -4.084 -1.320 5.195 1.00 95.56 71 ALA A C 1
ATOM 553 O O . ALA A 1 71 ? -5.279 -1.634 5.279 1.00 95.56 71 ALA A O 1
ATOM 554 N N . ILE A 1 72 ? -3.302 -1.245 6.277 1.00 95.06 72 ILE A N 1
ATOM 555 C CA . ILE A 1 72 ? -3.779 -1.533 7.635 1.00 95.06 72 ILE A CA 1
ATOM 556 C C . ILE A 1 72 ? -4.781 -0.474 8.099 1.00 95.06 72 ILE A C 1
ATOM 558 O O . ILE A 1 72 ? -5.866 -0.824 8.563 1.00 95.06 72 ILE A O 1
ATOM 562 N N . PHE A 1 73 ? -4.450 0.811 7.973 1.00 94.31 73 PHE A N 1
ATOM 563 C CA . PHE A 1 73 ? -5.279 1.884 8.519 1.00 94.31 73 PHE A CA 1
ATOM 564 C C . PHE A 1 73 ? -6.513 2.188 7.676 1.00 94.31 73 PHE A C 1
ATOM 566 O O . PHE A 1 73 ? -7.551 2.496 8.254 1.00 94.31 73 PHE A O 1
ATOM 573 N N . ASN A 1 74 ? -6.473 1.957 6.364 1.00 91.69 74 ASN A N 1
ATOM 574 C CA . ASN A 1 74 ? -7.674 1.959 5.535 1.00 91.69 74 ASN A CA 1
ATOM 575 C C . ASN A 1 74 ? -8.646 0.856 5.985 1.00 91.69 74 ASN A C 1
ATOM 577 O O . ASN A 1 74 ? -9.834 1.106 6.168 1.00 91.69 74 ASN A O 1
ATOM 581 N N . THR A 1 75 ? -8.135 -0.347 6.283 1.00 91.75 75 THR A N 1
ATOM 582 C CA . THR A 1 75 ? -8.958 -1.432 6.848 1.00 91.75 75 THR A CA 1
ATOM 583 C C . THR A 1 75 ? -9.542 -1.056 8.217 1.00 91.75 75 THR A C 1
ATOM 585 O O . THR A 1 75 ? -10.646 -1.473 8.553 1.00 91.75 75 THR A O 1
ATOM 588 N N . LEU A 1 76 ? -8.816 -0.269 9.015 1.00 92.62 76 LEU A N 1
ATOM 589 C CA . LEU A 1 76 ? -9.238 0.137 10.358 1.00 92.62 76 LEU A CA 1
ATOM 590 C C . LEU A 1 76 ? -10.108 1.395 10.401 1.00 92.62 76 LEU A C 1
ATOM 592 O O . LEU A 1 76 ? -10.709 1.686 11.438 1.00 92.62 76 LEU A O 1
ATOM 596 N N . LYS A 1 77 ? -10.192 2.140 9.299 1.00 88.88 77 LYS A N 1
ATOM 597 C CA . LYS A 1 77 ? -10.943 3.394 9.190 1.00 88.88 77 LYS A CA 1
ATOM 598 C C . LYS A 1 77 ? -12.396 3.234 9.626 1.00 88.88 77 LYS A C 1
ATOM 600 O O . LYS A 1 77 ? -12.923 4.094 10.329 1.00 88.88 77 LYS A O 1
ATOM 605 N N . GLU A 1 78 ? -13.013 2.112 9.262 1.00 85.25 78 GLU A N 1
ATOM 606 C CA . GLU A 1 78 ? -14.399 1.780 9.608 1.00 85.25 78 GLU A CA 1
ATOM 607 C C . GLU A 1 78 ? -14.601 1.495 11.108 1.00 85.25 78 GLU A C 1
ATOM 609 O O . GLU A 1 78 ? -15.721 1.600 11.599 1.00 85.25 78 GLU A O 1
ATOM 614 N N . PHE A 1 79 ? -13.526 1.229 11.858 1.00 88.62 79 PHE A N 1
ATOM 615 C CA . PHE A 1 79 ? -13.553 0.931 13.297 1.00 88.62 79 PHE A CA 1
ATOM 616 C C . PHE A 1 79 ? -13.097 2.113 14.173 1.00 88.62 79 PHE A C 1
ATOM 618 O O . PHE A 1 79 ? -12.670 1.922 15.309 1.00 88.62 79 PHE A O 1
ATOM 625 N N . GLY A 1 80 ? -13.161 3.345 13.655 1.00 85.75 80 GLY A N 1
ATOM 626 C CA . GLY A 1 80 ? -12.882 4.561 14.432 1.00 85.75 80 GLY A CA 1
ATOM 627 C C . GLY A 1 80 ? -11.426 5.038 14.417 1.00 85.75 80 GLY A C 1
ATOM 628 O O . GLY A 1 80 ? -11.075 5.926 15.189 1.00 85.75 80 GLY A O 1
ATOM 629 N N . TYR A 1 81 ? -10.592 4.503 13.520 1.00 90.81 81 TYR A N 1
ATOM 630 C CA . TYR A 1 81 ? -9.176 4.875 13.374 1.00 90.81 81 TYR A CA 1
ATOM 631 C C . TYR A 1 81 ? -8.906 5.799 12.172 1.00 90.81 81 TYR A C 1
ATOM 633 O O . TYR A 1 81 ? -7.792 5.839 11.649 1.00 90.81 81 TYR A O 1
ATOM 641 N N . SER A 1 82 ? -9.915 6.551 11.717 1.00 90.50 82 SER A N 1
ATOM 642 C CA . SER A 1 82 ? -9.825 7.389 10.510 1.00 90.50 82 SER A CA 1
ATOM 643 C C . SER A 1 82 ? -8.751 8.479 10.582 1.00 90.50 82 SER A C 1
ATOM 645 O O . SER A 1 82 ? -8.169 8.816 9.561 1.00 90.50 82 SER A O 1
ATOM 647 N N . GLU A 1 83 ? -8.446 9.003 11.771 1.00 92.31 83 GLU A N 1
ATOM 648 C CA . GLU A 1 83 ? -7.407 10.031 11.950 1.00 92.31 83 GLU A CA 1
ATOM 649 C C . GLU A 1 83 ? -6.006 9.518 11.566 1.00 92.31 83 GLU A C 1
ATOM 651 O O . GLU A 1 83 ? -5.183 10.268 11.043 1.00 92.31 83 GLU A O 1
ATOM 656 N N . ILE A 1 84 ? -5.731 8.225 11.776 1.00 94.12 84 ILE A N 1
ATOM 657 C CA . ILE A 1 84 ? -4.441 7.634 11.401 1.00 94.12 84 ILE A CA 1
ATOM 658 C C . ILE A 1 84 ? -4.354 7.466 9.881 1.00 94.12 84 ILE A C 1
ATOM 660 O O . ILE A 1 84 ? -3.312 7.760 9.299 1.00 94.12 84 ILE A O 1
ATOM 664 N N . ASP A 1 85 ? -5.446 7.034 9.242 1.00 91.88 85 ASP A N 1
ATOM 665 C CA . ASP A 1 85 ? -5.558 6.976 7.778 1.00 91.88 85 ASP A CA 1
ATOM 666 C C . ASP A 1 85 ? -5.296 8.359 7.163 1.00 91.88 85 ASP A C 1
ATOM 668 O O . ASP A 1 85 ? -4.421 8.501 6.314 1.00 91.88 85 ASP A O 1
ATOM 672 N N . GLU A 1 86 ? -5.942 9.409 7.681 1.00 92.12 86 GLU A N 1
ATOM 673 C CA . GLU A 1 86 ? -5.709 10.796 7.254 1.00 92.12 86 GLU A CA 1
ATOM 674 C C . GLU A 1 86 ? -4.240 11.221 7.401 1.00 92.12 86 GLU A C 1
ATOM 676 O O . GLU A 1 86 ? -3.688 11.865 6.506 1.00 92.12 86 GLU A O 1
ATOM 681 N N . ASN A 1 87 ? -3.575 10.831 8.492 1.00 93.00 87 ASN A N 1
ATOM 682 C CA . ASN A 1 87 ? -2.154 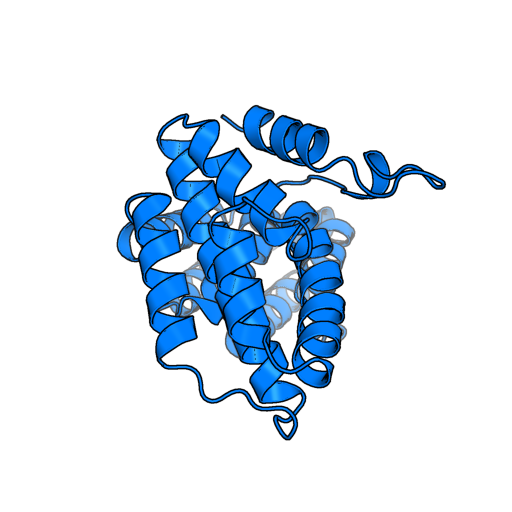11.107 8.677 1.00 93.00 87 ASN A CA 1
ATOM 683 C C . ASN A 1 87 ? -1.285 10.380 7.635 1.00 93.00 87 ASN A C 1
ATOM 685 O O . ASN A 1 87 ? -0.362 10.981 7.092 1.00 93.00 87 ASN A O 1
ATOM 689 N N . VAL A 1 88 ? -1.573 9.111 7.324 1.00 95.06 88 VAL A N 1
ATOM 690 C CA . VAL A 1 88 ? -0.855 8.365 6.272 1.00 95.06 88 VAL A CA 1
ATOM 691 C C . VAL A 1 88 ? -1.052 9.025 4.904 1.00 95.06 88 VAL A C 1
ATOM 693 O O . VAL A 1 88 ? -0.078 9.201 4.173 1.00 95.06 88 VAL A O 1
ATOM 696 N N . GLN A 1 89 ? -2.276 9.448 4.583 1.00 93.06 89 GLN A N 1
ATOM 697 C CA . GLN A 1 89 ? -2.593 10.138 3.328 1.00 93.06 89 GLN A CA 1
ATOM 698 C C . GLN A 1 89 ? -1.914 11.513 3.222 1.00 93.06 89 GLN A C 1
ATOM 700 O O . GLN A 1 89 ? -1.434 11.902 2.153 1.00 93.06 89 GLN A O 1
ATOM 705 N N . SER A 1 90 ? -1.802 12.236 4.340 1.00 93.31 90 SER A N 1
ATOM 706 C CA . SER A 1 90 ? -1.027 13.478 4.408 1.00 93.31 90 SER A CA 1
ATOM 707 C C . SER A 1 90 ? 0.450 13.219 4.109 1.00 93.31 90 SER A C 1
ATOM 709 O O . SER A 1 90 ? 1.021 13.891 3.253 1.00 93.31 90 SER A O 1
ATOM 711 N N . THR A 1 91 ? 1.057 12.213 4.747 1.00 93.69 91 THR A N 1
ATOM 712 C CA . THR A 1 91 ? 2.452 11.825 4.483 1.00 93.69 91 THR A CA 1
ATOM 713 C C . THR A 1 91 ? 2.654 11.412 3.023 1.00 93.69 91 THR A C 1
ATOM 715 O O . THR A 1 91 ? 3.647 11.794 2.408 1.00 93.69 91 THR A O 1
ATOM 718 N N . ALA A 1 92 ? 1.705 10.682 2.430 1.00 95.12 92 ALA A N 1
ATOM 719 C CA . ALA A 1 92 ? 1.756 10.300 1.019 1.00 95.12 92 ALA A CA 1
ATOM 720 C C . ALA A 1 92 ? 1.800 11.530 0.101 1.00 95.12 92 ALA A C 1
ATOM 722 O O . ALA A 1 92 ? 2.658 11.625 -0.776 1.00 95.12 92 ALA A O 1
ATOM 723 N N . SER A 1 93 ? 0.936 12.509 0.370 1.00 93.88 93 SER A N 1
ATOM 724 C CA . SER A 1 93 ? 0.864 13.767 -0.384 1.00 93.88 93 SER A CA 1
ATOM 725 C C . SER A 1 93 ? 2.121 14.634 -0.230 1.00 93.88 93 SER A C 1
ATOM 727 O O . SER A 1 93 ? 2.458 15.404 -1.127 1.00 93.88 93 SER A O 1
ATOM 729 N N . GLU A 1 94 ? 2.826 14.528 0.901 1.00 94.31 94 GLU A N 1
ATOM 730 C CA . GLU A 1 94 ? 4.117 15.193 1.120 1.00 94.31 94 GLU A CA 1
ATOM 731 C C . GLU A 1 94 ? 5.274 14.499 0.386 1.00 94.31 94 GLU A C 1
ATOM 733 O O . GLU A 1 94 ? 6.216 15.171 -0.040 1.00 94.31 94 GLU A O 1
ATOM 738 N N . LEU A 1 95 ? 5.212 13.171 0.232 1.00 94.69 95 LEU A N 1
ATOM 739 C CA . LEU A 1 95 ? 6.206 12.386 -0.504 1.00 94.69 95 LEU A CA 1
ATOM 740 C C . LEU A 1 95 ? 6.076 12.547 -2.022 1.00 94.69 95 LEU A C 1
ATOM 742 O O . LEU A 1 95 ? 7.093 12.530 -2.712 1.00 94.69 95 LEU A O 1
ATOM 746 N N . SER A 1 96 ? 4.852 12.671 -2.539 1.00 95.62 96 SER A N 1
ATOM 747 C CA . SER A 1 96 ? 4.589 12.879 -3.962 1.00 95.62 96 SER A CA 1
ATOM 748 C C . SER A 1 96 ? 3.290 13.654 -4.163 1.00 95.62 96 SER A C 1
ATOM 750 O O . SER A 1 96 ? 2.212 13.157 -3.847 1.00 95.62 96 SER A O 1
ATOM 752 N N . GLY A 1 97 ? 3.380 14.854 -4.736 1.00 94.06 97 GLY A N 1
ATOM 753 C CA . GLY A 1 97 ? 2.222 15.707 -5.014 1.00 94.06 97 GLY A CA 1
ATOM 754 C C . GLY A 1 97 ? 1.545 15.427 -6.357 1.00 94.06 97 GLY A C 1
ATOM 755 O O . GLY A 1 97 ? 0.514 16.027 -6.644 1.00 94.06 97 GLY A O 1
ATOM 756 N N . SER A 1 98 ? 2.119 14.561 -7.199 1.00 97.19 98 SER A N 1
ATOM 757 C CA . SER A 1 98 ? 1.508 14.115 -8.457 1.00 97.19 98 SER A CA 1
ATOM 758 C C . SER A 1 98 ? 1.911 12.683 -8.815 1.00 97.19 98 SER A C 1
ATOM 760 O O . SER A 1 98 ? 2.882 12.137 -8.280 1.00 97.19 98 SER A O 1
ATOM 762 N N . TRP A 1 99 ? 1.194 12.067 -9.757 1.00 96.75 99 TRP A N 1
ATOM 763 C CA . TRP A 1 99 ? 1.539 10.727 -10.228 1.00 96.75 99 TRP A CA 1
ATOM 764 C C . TRP A 1 99 ? 2.856 10.708 -11.024 1.00 96.75 99 TRP A C 1
ATOM 766 O O . TRP A 1 99 ? 3.590 9.722 -10.962 1.00 96.75 99 TRP A O 1
ATOM 776 N N . GLU A 1 100 ? 3.203 11.791 -11.732 1.00 96.75 100 GLU A N 1
ATOM 777 C CA . GLU A 1 100 ? 4.470 11.938 -12.466 1.00 96.75 100 GLU A CA 1
ATOM 778 C C . GLU A 1 100 ? 5.672 12.098 -11.527 1.00 96.75 100 GLU A C 1
ATOM 780 O O . GLU A 1 100 ? 6.778 11.626 -11.824 1.00 96.75 100 GLU A O 1
ATOM 785 N N . GLU A 1 101 ? 5.476 12.771 -10.392 1.00 96.94 101 GLU A N 1
ATOM 786 C CA . GLU A 1 101 ? 6.498 12.870 -9.353 1.00 96.94 101 GLU A CA 1
ATOM 787 C C . GLU A 1 101 ? 6.817 11.479 -8.792 1.00 96.94 101 GLU A C 1
ATOM 789 O O . GLU A 1 101 ? 7.991 11.105 -8.740 1.00 96.94 101 GLU A O 1
ATOM 794 N N . ALA A 1 102 ? 5.802 10.647 -8.541 1.00 97.19 102 ALA A N 1
ATOM 795 C CA . ALA A 1 102 ? 5.996 9.258 -8.131 1.00 97.19 102 ALA A CA 1
ATOM 796 C C . ALA A 1 102 ? 6.774 8.450 -9.193 1.00 97.19 102 ALA A C 1
ATOM 798 O O . ALA A 1 102 ? 7.643 7.641 -8.855 1.00 97.19 102 ALA A O 1
ATOM 799 N N . VAL A 1 103 ? 6.533 8.694 -10.491 1.00 95.38 103 VAL A N 1
ATOM 800 C CA . VAL A 1 103 ? 7.289 8.046 -11.585 1.00 95.38 103 VAL A CA 1
ATOM 801 C C . VAL A 1 103 ? 8.755 8.481 -11.552 1.00 95.38 103 VAL A C 1
ATOM 803 O O . VAL A 1 103 ? 9.663 7.671 -11.765 1.00 95.38 103 VAL A O 1
ATOM 806 N N . THR A 1 104 ? 9.004 9.757 -11.259 1.00 95.69 104 THR A N 1
ATOM 807 C CA . THR A 1 104 ? 10.355 10.321 -11.134 1.00 95.69 104 THR A CA 1
ATOM 808 C C . THR A 1 104 ? 11.099 9.728 -9.937 1.00 95.69 104 THR A C 1
ATOM 810 O O . THR A 1 104 ? 12.274 9.368 -10.061 1.00 95.69 104 THR A O 1
ATOM 813 N N . ILE A 1 105 ? 10.416 9.573 -8.802 1.00 96.19 105 ILE A N 1
ATOM 814 C CA . ILE A 1 105 ? 10.925 8.920 -7.590 1.00 96.19 105 ILE A CA 1
ATOM 815 C C . ILE A 1 105 ? 11.332 7.474 -7.898 1.00 96.19 105 ILE A C 1
ATOM 817 O O . ILE A 1 105 ? 12.487 7.100 -7.673 1.00 96.19 105 ILE A O 1
ATOM 821 N N . LEU A 1 106 ? 10.429 6.691 -8.502 1.00 95.12 106 LEU A N 1
ATOM 822 C CA . LEU A 1 106 ? 10.710 5.314 -8.911 1.00 95.12 106 LEU A CA 1
ATOM 823 C C . LEU A 1 106 ? 11.913 5.253 -9.859 1.00 95.12 106 LEU A C 1
ATOM 825 O O . LEU A 1 106 ? 12.860 4.507 -9.620 1.00 95.12 106 LEU A O 1
ATOM 829 N N . SER A 1 107 ? 11.912 6.076 -10.909 1.00 92.62 107 SER A N 1
ATOM 830 C CA . SER A 1 107 ? 12.993 6.120 -11.902 1.00 92.62 107 SER A CA 1
ATOM 831 C C . SER A 1 107 ? 14.350 6.433 -11.271 1.00 92.62 107 SER A C 1
ATOM 833 O O . SER A 1 107 ? 15.364 5.836 -11.640 1.00 92.62 107 SER A O 1
ATOM 835 N N . THR A 1 108 ? 14.374 7.345 -10.296 1.00 93.81 108 THR A N 1
ATOM 836 C CA . THR A 1 108 ? 15.584 7.703 -9.549 1.00 93.81 108 THR A CA 1
ATOM 837 C C . THR A 1 108 ? 16.078 6.509 -8.740 1.00 93.81 108 THR A C 1
ATOM 839 O O . THR A 1 108 ? 17.232 6.108 -8.908 1.00 93.81 108 THR A O 1
ATOM 842 N N . LYS A 1 109 ? 15.196 5.860 -7.967 1.00 92.38 109 LYS A N 1
ATOM 843 C CA . LYS A 1 109 ? 15.532 4.649 -7.205 1.00 92.38 109 LYS A CA 1
ATOM 844 C C . LYS A 1 109 ? 16.072 3.539 -8.102 1.00 92.38 109 LYS A C 1
ATOM 846 O O . LYS A 1 109 ? 17.078 2.927 -7.755 1.00 92.38 109 LYS A O 1
ATOM 851 N N . ILE A 1 110 ? 15.448 3.300 -9.256 1.00 88.81 110 ILE A N 1
ATOM 852 C CA . ILE A 1 110 ? 15.918 2.308 -10.230 1.00 88.81 110 ILE A CA 1
ATOM 853 C C . ILE A 1 110 ? 17.316 2.658 -10.748 1.00 88.81 110 ILE A C 1
ATOM 855 O O . ILE A 1 110 ? 18.152 1.774 -10.894 1.00 88.81 110 ILE A O 1
ATOM 859 N N . SER A 1 111 ? 17.611 3.931 -11.010 1.00 87.19 111 SER A N 1
ATOM 860 C CA . SER A 1 111 ? 18.936 4.331 -11.502 1.00 87.19 111 SER A CA 1
ATOM 861 C C . SER A 1 111 ? 20.055 4.191 -10.462 1.00 87.19 111 SER A C 1
ATOM 863 O O . SER A 1 111 ? 21.224 4.073 -10.828 1.00 87.19 111 SER A O 1
ATOM 865 N N . GLU A 1 112 ? 19.695 4.203 -9.178 1.00 89.06 112 GLU A N 1
ATOM 866 C CA . GLU A 1 112 ? 20.616 4.105 -8.041 1.00 89.06 112 GLU A CA 1
ATOM 867 C C . GLU A 1 112 ? 20.690 2.691 -7.445 1.00 89.06 112 GLU A C 1
ATOM 869 O O . GLU A 1 112 ? 21.572 2.411 -6.625 1.00 89.06 112 GLU A O 1
ATOM 874 N N . THR A 1 113 ? 19.771 1.799 -7.826 1.00 82.38 113 THR A N 1
ATOM 875 C CA . THR A 1 113 ? 19.723 0.439 -7.292 1.00 82.38 113 THR A CA 1
ATOM 876 C C . THR A 1 113 ? 20.907 -0.391 -7.784 1.00 82.38 113 THR A C 1
ATOM 878 O O . THR A 1 113 ? 21.323 -0.303 -8.936 1.00 82.38 113 THR A O 1
ATOM 881 N N . ASN A 1 114 ? 21.443 -1.228 -6.896 1.00 77.31 114 ASN A N 1
ATOM 882 C CA . ASN A 1 114 ? 22.495 -2.200 -7.211 1.00 77.31 114 ASN A CA 1
ATOM 883 C C . ASN A 1 114 ? 21.982 -3.640 -7.067 1.00 77.31 114 ASN A C 1
ATOM 885 O O . ASN A 1 114 ? 22.772 -4.550 -6.820 1.00 77.31 114 ASN A O 1
ATOM 889 N N . VAL A 1 115 ? 20.666 -3.850 -7.176 1.00 82.19 115 VAL A N 1
ATOM 890 C CA . VAL A 1 115 ? 20.084 -5.196 -7.222 1.00 82.19 115 VAL A CA 1
ATOM 891 C C . VAL A 1 115 ? 20.620 -5.883 -8.479 1.00 82.19 115 VAL A C 1
ATOM 893 O O . VAL A 1 115 ? 20.415 -5.416 -9.596 1.00 82.19 115 VAL A O 1
ATOM 896 N N . THR A 1 116 ? 21.381 -6.957 -8.280 1.00 82.50 116 THR A N 1
ATOM 897 C CA . THR A 1 116 ? 22.004 -7.759 -9.343 1.00 82.50 116 THR A CA 1
ATOM 898 C C . THR A 1 116 ? 21.499 -9.198 -9.270 1.00 82.50 116 THR A C 1
ATOM 900 O O . THR A 1 116 ? 20.720 -9.534 -8.384 1.00 82.50 116 THR A O 1
ATOM 903 N N . SER A 1 117 ? 21.917 -10.070 -10.190 1.00 79.81 117 SER A N 1
ATOM 904 C CA . SER A 1 117 ? 21.479 -11.474 -10.210 1.00 79.81 117 SER A CA 1
ATOM 905 C C . SER A 1 117 ? 21.873 -12.262 -8.961 1.00 79.81 117 SER A C 1
ATOM 907 O O . SER A 1 117 ? 21.262 -13.291 -8.688 1.00 79.81 117 SER A O 1
ATOM 909 N N . ASP A 1 118 ? 22.852 -11.770 -8.199 1.00 82.38 118 ASP A N 1
ATOM 910 C CA . ASP A 1 118 ? 23.284 -12.340 -6.921 1.00 82.38 118 ASP A CA 1
ATOM 911 C C . ASP A 1 118 ? 22.594 -11.685 -5.704 1.00 82.38 118 ASP A C 1
ATOM 913 O O . ASP A 1 118 ? 22.979 -11.966 -4.567 1.00 82.38 118 ASP A O 1
ATOM 917 N N . ALA A 1 119 ? 21.622 -10.786 -5.919 1.00 85.56 119 ALA A N 1
ATOM 918 C CA . ALA A 1 119 ? 20.869 -10.148 -4.841 1.00 85.56 119 ALA A CA 1
ATOM 919 C C . ALA A 1 119 ? 20.143 -11.196 -3.996 1.00 85.56 119 ALA A C 1
ATOM 921 O O . ALA A 1 119 ? 19.618 -12.187 -4.514 1.00 85.56 119 ALA A O 1
ATOM 922 N N . ASP A 1 120 ? 20.119 -10.972 -2.685 1.00 88.44 120 ASP A N 1
ATOM 923 C CA . ASP A 1 120 ? 19.358 -11.836 -1.802 1.00 88.44 120 ASP A CA 1
ATOM 924 C C . ASP A 1 120 ? 17.854 -11.516 -1.872 1.00 88.44 120 ASP A C 1
ATOM 926 O O . ASP A 1 120 ? 17.409 -10.512 -2.431 1.00 88.44 120 ASP A O 1
ATOM 930 N N . GLU A 1 121 ? 17.044 -12.418 -1.321 1.00 87.81 121 GLU A N 1
ATOM 931 C CA . GLU A 1 121 ? 15.585 -12.283 -1.302 1.00 87.81 121 GLU A CA 1
ATOM 932 C C . GLU A 1 121 ? 15.130 -10.997 -0.598 1.00 87.81 121 GLU A C 1
ATOM 934 O O . GLU A 1 121 ? 14.105 -10.421 -0.962 1.00 87.81 121 GLU A O 1
ATOM 939 N N . LYS A 1 122 ? 15.909 -10.514 0.378 1.00 89.94 122 LYS A N 1
ATOM 940 C CA . LYS A 1 122 ? 15.601 -9.282 1.094 1.00 89.94 122 LYS A CA 1
ATOM 941 C C . LYS A 1 122 ? 15.792 -8.067 0.190 1.00 89.94 122 LYS A C 1
ATOM 943 O O . LYS A 1 122 ? 14.890 -7.243 0.132 1.00 89.94 122 LYS A O 1
ATOM 948 N N . ASP A 1 123 ? 16.912 -7.962 -0.517 1.00 90.06 123 ASP A N 1
ATOM 949 C CA . ASP A 1 123 ? 17.173 -6.849 -1.437 1.00 90.06 123 ASP A CA 1
ATOM 950 C C . ASP A 1 123 ? 16.093 -6.765 -2.532 1.00 90.06 123 ASP A C 1
ATOM 952 O O . ASP A 1 123 ? 15.663 -5.675 -2.918 1.00 90.06 123 ASP A O 1
ATOM 956 N N . ILE A 1 124 ? 15.619 -7.921 -3.011 1.00 89.88 124 ILE A N 1
ATOM 957 C CA . ILE A 1 124 ? 14.520 -8.006 -3.981 1.00 89.88 124 ILE A CA 1
ATOM 958 C C . ILE A 1 124 ? 13.195 -7.568 -3.344 1.00 89.88 124 ILE A C 1
ATOM 960 O O . ILE A 1 124 ? 12.467 -6.775 -3.940 1.00 89.88 124 ILE A O 1
ATOM 964 N N . THR A 1 125 ? 12.895 -8.038 -2.132 1.00 90.56 125 THR A N 1
ATOM 965 C CA . THR A 1 125 ? 11.675 -7.666 -1.397 1.00 90.56 125 THR A CA 1
ATOM 966 C C . THR A 1 125 ? 11.642 -6.168 -1.092 1.00 90.56 125 THR A C 1
ATOM 968 O O . THR A 1 125 ? 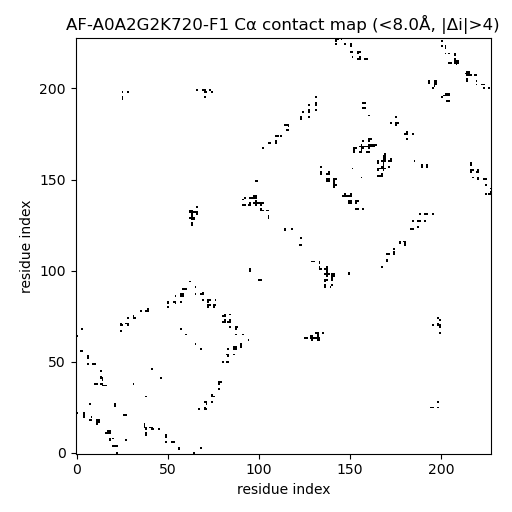10.632 -5.525 -1.351 1.00 90.56 125 THR A O 1
ATOM 971 N N . ASP A 1 126 ? 12.755 -5.587 -0.635 1.00 91.62 126 ASP A N 1
ATOM 972 C CA . ASP A 1 126 ? 12.873 -4.154 -0.345 1.00 91.62 126 ASP A CA 1
ATOM 973 C C . ASP A 1 126 ? 12.664 -3.313 -1.629 1.00 91.62 126 ASP A C 1
ATOM 975 O O . ASP A 1 126 ? 12.057 -2.240 -1.589 1.00 91.62 126 ASP A O 1
ATOM 979 N N . LEU A 1 127 ? 13.114 -3.801 -2.796 1.00 92.25 127 LEU A N 1
ATOM 980 C CA . LEU A 1 127 ? 12.830 -3.166 -4.089 1.00 92.25 127 LEU A CA 1
ATOM 981 C C . LEU A 1 127 ? 11.346 -3.270 -4.471 1.00 92.25 127 LEU A C 1
ATOM 983 O O . LEU A 1 127 ? 10.771 -2.277 -4.916 1.00 92.25 127 LEU A O 1
ATOM 987 N N . VAL A 1 128 ? 10.723 -4.438 -4.297 1.00 93.31 128 VAL A N 1
ATOM 988 C CA . VAL A 1 128 ? 9.288 -4.642 -4.563 1.00 93.31 128 VAL A CA 1
ATOM 989 C C . VAL A 1 128 ? 8.436 -3.741 -3.673 1.00 93.31 128 VAL A C 1
ATOM 991 O O . VAL A 1 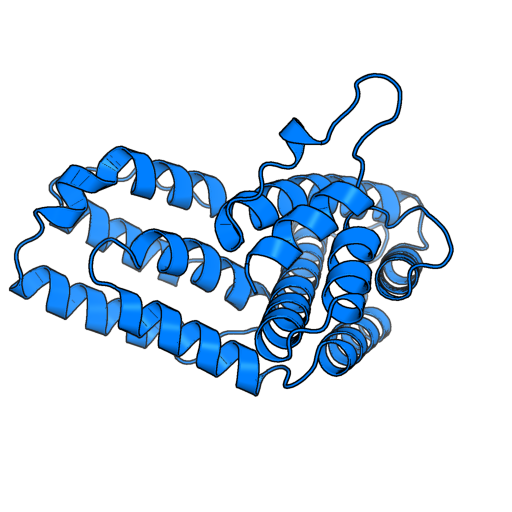128 ? 7.563 -3.037 -4.177 1.00 93.31 128 VAL A O 1
ATOM 994 N N . ASP A 1 129 ? 8.737 -3.692 -2.377 1.00 94.75 129 ASP A N 1
ATOM 995 C CA . ASP A 1 129 ? 8.076 -2.815 -1.412 1.00 94.75 129 ASP A CA 1
ATOM 996 C C . ASP A 1 129 ? 8.169 -1.345 -1.828 1.00 94.75 129 ASP A C 1
ATOM 998 O O . ASP A 1 129 ? 7.194 -0.601 -1.732 1.00 94.75 129 ASP A O 1
ATOM 1002 N N . TYR A 1 130 ? 9.329 -0.923 -2.334 1.00 95.75 130 TYR A N 1
ATOM 1003 C CA . TYR A 1 130 ? 9.519 0.428 -2.845 1.00 95.75 130 TYR A CA 1
ATOM 1004 C C . TYR A 1 130 ? 8.683 0.703 -4.104 1.00 95.75 130 TYR A C 1
ATOM 1006 O O . TYR A 1 130 ? 8.112 1.787 -4.232 1.00 95.75 130 TYR A O 1
ATOM 1014 N N . ILE A 1 131 ? 8.591 -0.260 -5.030 1.00 95.88 131 ILE A N 1
ATOM 1015 C CA . ILE A 1 131 ? 7.759 -0.146 -6.239 1.00 95.88 131 ILE A CA 1
ATOM 1016 C C . ILE A 1 131 ? 6.281 -0.008 -5.856 1.00 95.88 131 ILE A C 1
ATOM 1018 O O . ILE A 1 131 ? 5.612 0.893 -6.362 1.00 95.88 131 ILE A O 1
ATOM 1022 N N . ILE A 1 132 ? 5.783 -0.841 -4.937 1.00 97.06 132 ILE A N 1
ATOM 1023 C CA . ILE A 1 132 ? 4.399 -0.766 -4.440 1.00 97.06 132 ILE A CA 1
ATOM 1024 C C . ILE A 1 132 ? 4.163 0.552 -3.701 1.00 97.06 132 ILE A C 1
ATOM 1026 O O . ILE A 1 132 ? 3.126 1.181 -3.889 1.00 97.06 132 ILE A O 1
ATOM 1030 N N . GLY A 1 133 ? 5.145 1.016 -2.929 1.00 97.75 133 GLY A N 1
ATOM 1031 C CA . GLY A 1 133 ? 5.137 2.341 -2.320 1.00 97.75 133 GLY A CA 1
ATOM 1032 C C . GLY A 1 133 ? 4.927 3.457 -3.337 1.00 97.75 133 GLY A C 1
ATOM 1033 O O . GLY A 1 133 ? 4.021 4.268 -3.182 1.00 97.75 133 GLY A O 1
ATOM 1034 N N . CYS A 1 134 ? 5.715 3.473 -4.415 1.00 97.88 134 CYS A N 1
ATOM 1035 C CA . CYS A 1 134 ? 5.562 4.466 -5.481 1.00 97.88 134 CYS A CA 1
ATOM 1036 C C . CYS A 1 134 ? 4.214 4.341 -6.205 1.00 97.88 134 CYS A C 1
ATOM 1038 O O . CYS A 1 134 ? 3.622 5.360 -6.547 1.00 97.88 134 CYS A O 1
ATOM 1040 N N . MET A 1 135 ? 3.722 3.113 -6.402 1.00 97.62 135 MET A N 1
ATOM 1041 C CA . MET A 1 135 ? 2.396 2.867 -6.970 1.00 97.62 135 MET A CA 1
ATOM 1042 C C . MET A 1 135 ? 1.302 3.479 -6.105 1.00 97.62 135 MET A C 1
ATOM 1044 O O . MET A 1 135 ? 0.491 4.235 -6.628 1.00 97.62 135 MET A O 1
ATOM 1048 N N . PHE A 1 136 ? 1.329 3.234 -4.795 1.00 98.06 136 PHE A N 1
ATOM 1049 C CA . PHE A 1 136 ? 0.391 3.842 -3.858 1.00 98.06 136 PHE A CA 1
ATOM 1050 C C . PHE A 1 136 ? 0.440 5.374 -3.948 1.00 98.06 136 PHE A C 1
ATOM 1052 O O . PHE A 1 136 ? -0.583 5.996 -4.205 1.00 98.06 136 PHE A O 1
ATOM 1059 N N . LEU A 1 137 ? 1.629 5.983 -3.856 1.00 98.25 137 LEU A N 1
ATOM 1060 C CA . LEU A 1 137 ? 1.780 7.440 -3.980 1.00 98.25 137 LEU A CA 1
ATOM 1061 C C . LEU A 1 137 ? 1.182 7.982 -5.286 1.00 98.25 137 LEU A C 1
ATOM 1063 O O . LEU A 1 137 ? 0.486 8.996 -5.293 1.00 98.25 137 LEU A O 1
ATOM 1067 N N . GLY A 1 138 ? 1.465 7.308 -6.399 1.00 97.81 138 GLY A N 1
ATOM 1068 C CA . GLY A 1 138 ? 1.019 7.732 -7.713 1.00 97.81 138 GLY A CA 1
ATOM 1069 C C . GLY A 1 138 ? -0.484 7.584 -7.930 1.00 97.81 138 GLY A C 1
ATOM 1070 O O . GLY A 1 138 ? -1.107 8.490 -8.483 1.00 97.81 138 GLY A O 1
ATOM 1071 N N . VAL A 1 139 ? -1.067 6.473 -7.476 1.00 98.12 139 VAL A N 1
ATOM 1072 C CA . VAL A 1 139 ? -2.509 6.216 -7.568 1.00 98.12 139 VAL A CA 1
ATOM 1073 C C . VAL A 1 139 ? -3.286 7.152 -6.643 1.00 98.12 139 VAL A C 1
ATOM 1075 O O . VAL A 1 139 ? -4.256 7.745 -7.105 1.00 98.12 139 VAL A O 1
ATOM 1078 N N . GLU A 1 140 ? -2.849 7.378 -5.399 1.00 97.69 140 GLU A N 1
ATOM 1079 C CA . GLU A 1 140 ? -3.506 8.337 -4.491 1.00 97.69 140 GLU A CA 1
ATOM 1080 C C . GLU A 1 140 ? -3.491 9.760 -5.053 1.00 97.69 140 GLU A C 1
ATOM 1082 O O . GLU A 1 140 ? -4.514 10.446 -5.054 1.00 97.69 140 GLU A O 1
ATOM 1087 N N . ALA A 1 141 ? -2.347 10.213 -5.576 1.00 97.50 141 ALA A N 1
ATOM 1088 C CA . ALA A 1 141 ? -2.256 11.527 -6.203 1.00 97.50 141 ALA A CA 1
ATOM 1089 C C . ALA A 1 141 ? -3.205 11.635 -7.410 1.00 97.50 141 ALA A C 1
ATOM 1091 O O . ALA A 1 141 ? -3.909 12.632 -7.566 1.00 97.50 141 ALA A O 1
ATOM 1092 N N . ALA A 1 142 ? -3.275 10.588 -8.237 1.00 97.62 142 ALA A N 1
ATOM 1093 C CA . ALA A 1 142 ? -4.168 10.551 -9.387 1.00 97.62 142 ALA A CA 1
ATOM 1094 C C . ALA A 1 142 ? -5.655 10.525 -8.990 1.00 97.62 142 ALA A C 1
ATOM 1096 O O . ALA A 1 142 ? -6.451 11.233 -9.605 1.00 97.62 142 ALA A O 1
ATOM 1097 N N . LEU A 1 143 ? -6.033 9.772 -7.953 1.00 97.12 143 LEU A N 1
ATOM 1098 C CA . LEU A 1 143 ? -7.396 9.750 -7.412 1.00 97.12 143 LEU A CA 1
ATOM 1099 C C . LEU A 1 143 ? -7.809 11.138 -6.904 1.00 97.12 143 LEU A C 1
ATOM 1101 O O . LEU A 1 143 ? -8.868 11.644 -7.282 1.00 97.12 143 LEU A O 1
ATOM 1105 N N . ASN A 1 144 ? -6.945 11.788 -6.121 1.00 95.38 144 ASN A N 1
ATOM 1106 C CA . ASN A 1 144 ? -7.196 13.121 -5.567 1.00 95.38 144 ASN A CA 1
ATOM 1107 C C . ASN A 1 144 ? -7.363 14.201 -6.649 1.00 95.38 144 ASN A C 1
ATOM 1109 O O . ASN A 1 144 ? -8.176 15.114 -6.491 1.00 95.38 144 ASN A O 1
ATOM 1113 N N . ASP A 1 145 ? -6.642 14.072 -7.764 1.00 96.06 145 ASP A N 1
ATOM 1114 C CA . ASP A 1 145 ? -6.730 14.982 -8.910 1.00 96.06 145 ASP A CA 1
ATOM 1115 C C . ASP A 1 145 ? -7.788 14.568 -9.951 1.00 96.06 145 ASP A C 1
ATOM 1117 O O . ASP A 1 145 ? -7.956 15.243 -10.972 1.00 96.06 145 ASP A O 1
ATOM 1121 N N . SER A 1 146 ? -8.513 13.471 -9.707 1.00 95.69 146 SER A N 1
ATOM 1122 C CA . SER A 1 146 ? -9.445 12.852 -10.657 1.00 95.69 146 SER A CA 1
ATOM 1123 C C . SER A 1 146 ? -8.817 12.593 -12.038 1.00 95.69 146 SER A C 1
ATOM 1125 O O . SER A 1 146 ? -9.386 12.930 -13.083 1.00 95.69 146 SER A O 1
ATOM 1127 N N . ASN A 1 147 ? -7.599 12.049 -12.045 1.00 96.94 147 ASN A N 1
ATOM 1128 C CA . ASN A 1 147 ? -6.772 11.852 -13.228 1.00 96.94 147 ASN A CA 1
ATOM 1129 C C . ASN A 1 147 ? -6.707 10.373 -13.647 1.00 96.94 147 ASN A C 1
ATOM 1131 O O . ASN A 1 147 ? -5.867 9.609 -13.173 1.00 96.94 147 ASN A O 1
ATOM 1135 N N . ASP A 1 148 ? -7.550 10.002 -14.614 1.00 96.88 148 ASP A N 1
ATOM 1136 C CA . ASP A 1 148 ? -7.591 8.651 -15.190 1.00 96.88 148 ASP A CA 1
ATOM 1137 C C . ASP A 1 148 ? -6.240 8.177 -15.752 1.00 96.88 148 ASP A C 1
ATOM 1139 O O . ASP A 1 148 ? -5.906 7.001 -15.611 1.00 96.88 148 ASP A O 1
ATOM 1143 N N . GLU A 1 149 ? -5.466 9.071 -16.381 1.00 95.44 149 GLU A N 1
ATOM 1144 C CA . GLU A 1 149 ? -4.175 8.730 -16.999 1.00 95.44 149 GLU A CA 1
ATOM 1145 C C . GLU A 1 149 ? -3.157 8.309 -15.937 1.00 95.44 149 GLU A C 1
ATOM 1147 O O . GLU A 1 149 ? -2.432 7.335 -16.130 1.00 95.44 149 GLU A O 1
ATOM 1152 N N . GLY A 1 150 ? -3.139 8.999 -14.793 1.00 95.81 150 GLY A N 1
ATOM 1153 C CA . GLY A 1 150 ? -2.268 8.640 -13.677 1.00 95.81 150 GLY A CA 1
ATOM 1154 C C . GLY A 1 150 ? -2.578 7.247 -13.129 1.00 95.81 150 GLY A C 1
ATOM 1155 O O . GLY A 1 150 ? -1.658 6.464 -12.890 1.00 95.81 150 GLY A O 1
ATOM 1156 N N . ILE A 1 151 ? -3.865 6.905 -13.003 1.00 97.06 151 ILE A N 1
ATOM 1157 C CA . ILE A 1 151 ? -4.298 5.574 -12.553 1.00 97.06 151 ILE A CA 1
ATOM 1158 C C . ILE A 1 151 ? -3.899 4.508 -13.582 1.00 97.06 151 ILE A C 1
ATOM 1160 O O . ILE A 1 151 ? -3.292 3.507 -13.204 1.00 97.06 151 ILE A O 1
ATOM 1164 N N . ASP A 1 152 ? -4.149 4.739 -14.876 1.00 95.62 152 ASP A N 1
ATOM 1165 C CA . ASP A 1 152 ? -3.770 3.803 -15.947 1.00 95.62 152 ASP A CA 1
ATOM 1166 C C . ASP A 1 152 ? -2.267 3.534 -15.968 1.00 95.62 152 ASP A C 1
ATOM 1168 O O . ASP A 1 152 ? -1.832 2.382 -16.002 1.00 95.62 152 ASP A O 1
ATOM 1172 N N . VAL A 1 153 ? -1.457 4.594 -15.911 1.00 94.81 153 VAL A N 1
ATOM 1173 C CA . VAL A 1 153 ? 0.004 4.488 -15.953 1.00 94.81 153 VAL A CA 1
ATOM 1174 C C . VAL A 1 153 ? 0.531 3.603 -14.825 1.00 94.81 153 VAL A C 1
ATOM 1176 O O . VAL A 1 153 ? 1.418 2.779 -15.066 1.00 94.81 153 VAL A O 1
ATOM 1179 N N . TRP A 1 154 ? -0.007 3.752 -13.616 1.00 96.25 154 TRP A N 1
ATOM 1180 C CA . TRP A 1 154 ? 0.432 2.981 -12.459 1.00 96.25 154 TRP A CA 1
ATOM 1181 C C . TRP A 1 154 ? -0.141 1.569 -12.434 1.00 96.25 154 TRP A C 1
ATOM 1183 O O . TRP A 1 154 ? 0.625 0.612 -12.309 1.00 96.25 154 TRP A O 1
ATOM 1193 N N . VAL A 1 155 ? -1.457 1.418 -12.591 1.00 96.06 155 VAL A N 1
ATOM 1194 C CA . VAL A 1 155 ? -2.123 0.115 -12.476 1.00 96.06 155 VAL A CA 1
ATOM 1195 C C . VAL A 1 155 ? -1.703 -0.810 -13.613 1.00 96.06 155 VAL A C 1
ATOM 1197 O O . VAL A 1 155 ? -1.253 -1.930 -13.367 1.00 96.06 155 VAL A O 1
ATOM 1200 N N . MET A 1 156 ? -1.770 -0.332 -14.857 1.00 93.50 156 MET A N 1
ATOM 1201 C CA . MET A 1 156 ? -1.387 -1.141 -16.014 1.00 93.50 156 MET A CA 1
ATOM 1202 C C . MET A 1 156 ? 0.127 -1.312 -16.100 1.00 93.50 156 MET A C 1
ATOM 1204 O O . MET A 1 156 ? 0.600 -2.387 -16.458 1.00 93.50 156 MET A O 1
ATOM 1208 N N . GLY A 1 157 ? 0.901 -0.282 -15.741 1.00 92.50 157 GLY A N 1
ATOM 1209 C CA . GLY A 1 157 ? 2.359 -0.336 -15.808 1.00 92.50 157 GLY A CA 1
ATOM 1210 C C . GLY A 1 157 ? 2.975 -1.345 -14.841 1.00 92.50 157 GLY A C 1
ATOM 1211 O O . GLY A 1 157 ? 3.887 -2.070 -15.232 1.00 92.50 157 GLY A O 1
ATOM 1212 N N . VAL A 1 158 ? 2.469 -1.436 -13.606 1.00 92.19 158 VAL A N 1
ATOM 1213 C CA . VAL A 1 158 ? 2.911 -2.462 -12.644 1.00 92.19 158 VAL A CA 1
ATOM 1214 C C . VAL A 1 158 ? 2.301 -3.826 -12.975 1.00 92.19 158 VAL A C 1
ATOM 1216 O O . VAL A 1 158 ? 2.992 -4.837 -12.891 1.00 92.19 158 VAL A O 1
ATOM 1219 N N . GLY A 1 159 ? 1.038 -3.878 -13.401 1.00 90.00 159 GLY A N 1
ATOM 1220 C CA . GLY A 1 159 ? 0.384 -5.135 -13.771 1.00 90.00 159 GLY A CA 1
ATOM 1221 C C . GLY A 1 159 ? 1.004 -5.820 -14.994 1.00 90.00 159 GLY A C 1
ATOM 1222 O O . GLY A 1 159 ? 1.068 -7.050 -15.073 1.00 90.00 159 GLY A O 1
ATOM 1223 N N . SER A 1 160 ? 1.536 -5.020 -15.918 1.00 84.56 160 SER A N 1
ATOM 1224 C CA . SER A 1 160 ? 2.021 -5.462 -17.226 1.00 84.56 160 SER A CA 1
ATOM 1225 C C . SER A 1 160 ? 3.494 -5.120 -17.438 1.00 84.56 160 SER A C 1
ATOM 1227 O O . SER A 1 160 ? 3.884 -4.684 -18.515 1.00 84.56 160 SER A O 1
ATOM 1229 N N . ILE A 1 161 ? 4.361 -5.349 -16.440 1.00 82.00 161 ILE A N 1
ATOM 1230 C CA . ILE A 1 161 ? 5.796 -4.997 -16.540 1.00 82.00 161 ILE A CA 1
ATOM 1231 C C . ILE A 1 161 ? 6.532 -5.620 -17.740 1.00 82.00 161 ILE A C 1
ATOM 1233 O O . ILE A 1 161 ? 7.668 -5.255 -18.015 1.00 82.00 161 ILE A O 1
ATOM 1237 N N . CYS A 1 162 ? 5.957 -6.639 -18.387 1.00 75.25 162 CYS A N 1
ATOM 1238 C CA . CYS A 1 162 ? 6.538 -7.302 -19.555 1.00 75.25 162 CYS A CA 1
ATOM 1239 C C . CYS A 1 162 ? 5.984 -6.797 -20.891 1.00 75.25 162 CYS A C 1
ATOM 1241 O O . CYS A 1 162 ? 6.476 -7.260 -21.922 1.00 75.25 162 CYS A O 1
ATOM 1243 N N . ASP A 1 163 ? 5.005 -5.896 -20.867 1.00 78.00 163 ASP A N 1
ATOM 1244 C CA . ASP A 1 163 ? 4.374 -5.346 -22.056 1.00 78.00 163 ASP A CA 1
ATOM 1245 C C . ASP A 1 163 ? 4.993 -3.985 -22.374 1.00 78.00 163 ASP A C 1
ATOM 1247 O O . ASP A 1 163 ? 5.034 -3.080 -21.540 1.00 78.00 163 ASP A O 1
ATOM 1251 N N . ASP A 1 164 ? 5.514 -3.863 -23.594 1.00 68.75 164 ASP A N 1
ATOM 1252 C CA . ASP A 1 164 ? 6.226 -2.667 -24.035 1.00 68.75 164 ASP A CA 1
ATOM 1253 C C . ASP A 1 164 ? 5.285 -1.451 -24.092 1.00 68.75 164 ASP A C 1
ATOM 1255 O O . ASP A 1 164 ? 4.209 -1.509 -24.697 1.00 68.75 164 ASP A O 1
ATOM 1259 N N . GLY A 1 165 ? 5.744 -0.307 -23.575 1.00 76.38 165 GLY A N 1
ATOM 1260 C CA . GLY A 1 165 ? 5.113 0.996 -23.816 1.00 76.38 165 GLY A CA 1
ATOM 1261 C C . GLY A 1 165 ? 4.369 1.603 -22.628 1.00 76.38 165 GLY A C 1
ATOM 1262 O O . GLY A 1 165 ? 3.855 2.717 -22.759 1.00 76.38 165 GLY A O 1
ATOM 1263 N N . HIS A 1 166 ? 4.355 0.938 -21.471 1.00 84.12 166 HIS A N 1
ATOM 1264 C CA . HIS A 1 166 ? 3.921 1.554 -20.218 1.00 84.12 166 HIS A CA 1
ATOM 1265 C C . HIS A 1 166 ? 5.124 2.168 -19.493 1.00 84.12 166 HIS A C 1
ATOM 1267 O O . HIS A 1 166 ? 6.035 1.436 -19.123 1.00 84.12 166 HIS A O 1
ATOM 1273 N N . PRO A 1 167 ? 5.151 3.482 -19.207 1.00 85.50 167 PRO A N 1
ATOM 1274 C CA . PRO A 1 167 ? 6.357 4.146 -18.704 1.00 85.50 167 PRO A CA 1
ATOM 1275 C C . PRO A 1 167 ? 6.834 3.599 -17.347 1.00 85.50 167 PRO A C 1
ATOM 1277 O O . PRO A 1 167 ? 8.041 3.492 -17.115 1.00 85.50 167 PRO A O 1
ATOM 1280 N N . VAL A 1 168 ? 5.907 3.208 -16.465 1.00 91.75 168 VAL A N 1
ATOM 1281 C CA . VAL A 1 168 ? 6.230 2.529 -15.198 1.00 91.75 168 VAL A CA 1
ATOM 1282 C C . VAL A 1 168 ? 6.738 1.109 -15.457 1.00 91.75 168 VAL A C 1
ATOM 1284 O O . VAL A 1 168 ? 7.789 0.740 -14.933 1.00 91.75 168 VAL A O 1
ATOM 1287 N N . GLY A 1 169 ? 6.050 0.347 -16.313 1.00 89.75 169 GLY A N 1
ATOM 1288 C CA . GLY A 1 169 ? 6.446 -1.011 -16.695 1.00 89.75 169 GLY A CA 1
ATOM 1289 C C . GLY A 1 169 ? 7.842 -1.054 -17.314 1.00 89.75 169 GLY A C 1
ATOM 1290 O O . GLY A 1 169 ? 8.704 -1.781 -16.829 1.00 89.75 169 GLY A O 1
ATOM 1291 N N . ASP A 1 170 ? 8.116 -0.182 -18.285 1.00 88.12 170 ASP A N 1
ATOM 1292 C CA . ASP A 1 170 ? 9.418 -0.011 -18.937 1.00 88.12 170 ASP A CA 1
ATOM 1293 C C . ASP A 1 170 ? 10.520 0.351 -17.924 1.00 88.12 170 ASP A C 1
ATOM 1295 O O . ASP A 1 170 ? 11.657 -0.125 -18.018 1.00 88.12 170 ASP A O 1
ATOM 1299 N N . THR A 1 171 ? 10.196 1.182 -16.927 1.00 88.75 171 THR A N 1
ATOM 1300 C CA . THR A 1 171 ? 11.134 1.579 -15.866 1.00 88.75 171 THR A CA 1
ATOM 1301 C C . THR A 1 171 ? 11.500 0.397 -14.971 1.00 88.75 171 THR A C 1
ATOM 1303 O O . THR A 1 171 ? 12.684 0.166 -14.711 1.00 88.75 171 THR A O 1
ATOM 1306 N N . ILE A 1 172 ? 10.507 -0.385 -14.541 1.00 88.00 172 ILE A N 1
ATOM 1307 C CA . ILE A 1 172 ? 10.711 -1.591 -13.724 1.00 88.00 172 ILE A CA 1
ATOM 1308 C C . ILE A 1 172 ? 11.438 -2.666 -14.537 1.00 88.00 172 ILE A C 1
ATOM 1310 O O . ILE A 1 172 ? 12.391 -3.277 -14.052 1.00 88.00 172 ILE A O 1
ATOM 1314 N N . PHE A 1 173 ? 11.047 -2.865 -15.797 1.00 86.06 173 PHE A N 1
ATOM 1315 C CA . PHE A 1 173 ? 11.691 -3.807 -16.706 1.00 86.06 173 PHE A CA 1
ATOM 1316 C C . PHE A 1 173 ? 13.179 -3.501 -16.845 1.00 86.06 173 PHE A C 1
ATOM 1318 O O . PHE A 1 173 ? 14.014 -4.399 -16.737 1.00 86.06 173 PHE A O 1
ATOM 1325 N N . LYS A 1 174 ? 13.525 -2.225 -17.041 1.00 81.19 174 LYS A N 1
ATOM 1326 C CA . LYS A 1 174 ? 14.915 -1.778 -17.139 1.00 81.19 174 LYS A CA 1
ATOM 1327 C C . LYS A 1 174 ? 15.702 -2.040 -15.854 1.00 81.19 174 LYS A C 1
ATOM 1329 O O . LYS A 1 174 ? 16.877 -2.385 -15.937 1.00 81.19 174 LYS A O 1
ATOM 1334 N N . ALA A 1 175 ? 15.075 -1.907 -14.684 1.00 77.50 175 ALA A N 1
ATOM 1335 C CA . ALA A 1 175 ? 15.704 -2.252 -13.408 1.00 77.50 175 ALA A CA 1
ATOM 1336 C C . ALA A 1 175 ? 16.116 -3.727 -13.339 1.00 77.50 175 ALA A C 1
ATOM 1338 O O . ALA A 1 175 ? 17.098 -4.079 -12.691 1.00 77.50 175 ALA A O 1
ATOM 1339 N N . CYS A 1 176 ? 15.363 -4.580 -14.027 1.00 79.62 176 CYS A N 1
ATOM 1340 C CA . CYS A 1 176 ? 15.513 -6.022 -13.987 1.00 79.62 176 CYS A CA 1
ATOM 1341 C C . CYS A 1 176 ? 16.105 -6.579 -15.290 1.00 79.62 176 CYS A C 1
ATOM 1343 O O . CYS A 1 176 ? 15.775 -7.694 -15.673 1.00 79.62 176 CYS A O 1
ATOM 1345 N N . GLU A 1 177 ? 16.948 -5.820 -16.003 1.00 74.62 177 GLU A N 1
ATOM 1346 C CA . GLU A 1 177 ? 17.486 -6.217 -17.319 1.00 74.62 177 GLU A CA 1
ATOM 1347 C C . GLU A 1 177 ? 18.171 -7.605 -17.297 1.00 74.62 177 GLU A C 1
ATOM 1349 O O . GLU A 1 177 ? 18.125 -8.343 -18.286 1.00 74.62 177 GLU A O 1
ATOM 1354 N N . ASP A 1 178 ? 18.753 -8.006 -16.158 1.00 78.75 178 ASP A N 1
ATOM 1355 C CA . ASP A 1 178 ? 19.191 -9.386 -15.936 1.00 78.75 178 ASP A CA 1
ATOM 1356 C C . ASP A 1 178 ? 17.989 -10.336 -15.844 1.00 78.75 178 ASP A C 1
ATOM 1358 O O . ASP A 1 178 ? 17.127 -10.217 -14.972 1.00 78.75 178 ASP A O 1
ATOM 1362 N N . PHE A 1 179 ? 17.981 -11.341 -16.719 1.00 72.31 179 PHE A N 1
ATOM 1363 C CA . PHE A 1 179 ? 16.896 -12.311 -16.834 1.00 72.31 179 PHE A CA 1
ATOM 1364 C C . PHE A 1 179 ? 16.529 -12.968 -15.496 1.00 72.31 179 PHE A C 1
ATOM 1366 O O . PHE A 1 179 ? 15.348 -13.148 -15.231 1.00 72.31 179 PHE A O 1
ATOM 1373 N N . SER A 1 180 ? 17.495 -13.302 -14.638 1.00 78.50 180 SER A N 1
ATOM 1374 C CA . SER A 1 180 ? 17.221 -13.972 -13.358 1.00 78.50 180 SER A CA 1
ATOM 1375 C C . SER A 1 180 ? 16.529 -13.030 -12.374 1.00 78.50 180 SER A C 1
ATOM 1377 O O . SER A 1 180 ? 15.554 -13.422 -11.740 1.00 78.50 180 SER A O 1
ATOM 1379 N N . ILE A 1 181 ? 16.982 -11.774 -12.300 1.00 78.81 181 ILE A N 1
ATOM 1380 C CA . ILE A 1 181 ? 16.343 -10.736 -11.476 1.00 78.81 181 ILE A CA 1
ATOM 1381 C C . ILE A 1 181 ? 14.931 -10.472 -11.980 1.00 78.81 181 ILE A C 1
ATOM 1383 O O . ILE A 1 181 ? 14.009 -10.370 -11.179 1.00 78.81 181 ILE A O 1
ATOM 1387 N N . LYS A 1 182 ? 14.753 -10.398 -13.305 1.00 81.69 182 LYS A N 1
ATOM 1388 C CA . LYS A 1 182 ? 13.456 -10.145 -13.932 1.00 81.69 182 LYS A CA 1
ATOM 1389 C C . LYS A 1 182 ? 12.382 -11.096 -13.447 1.00 81.69 182 LYS A C 1
ATOM 1391 O O . LYS A 1 182 ? 11.307 -10.626 -13.104 1.00 81.69 182 LYS A O 1
ATOM 1396 N N . TYR A 1 183 ? 12.645 -12.402 -13.429 1.00 81.81 183 TYR A N 1
ATOM 1397 C CA . TYR A 1 183 ? 11.646 -13.358 -12.947 1.00 81.81 183 TYR A CA 1
ATOM 1398 C C . TYR A 1 183 ? 11.431 -13.233 -11.446 1.00 81.81 183 TYR A C 1
ATOM 1400 O O . TYR A 1 183 ? 10.286 -13.152 -11.030 1.00 81.81 183 TYR A O 1
ATOM 1408 N N . SER A 1 184 ? 12.494 -13.109 -10.648 1.00 83.81 184 SER A N 1
ATOM 1409 C CA . SER A 1 184 ? 12.343 -12.957 -9.198 1.00 83.81 184 SER A CA 1
ATOM 1410 C C . SER A 1 184 ? 11.531 -11.714 -8.817 1.00 83.81 184 SER A C 1
ATOM 1412 O O . SER A 1 184 ? 10.614 -11.806 -8.008 1.00 83.81 184 SER A O 1
ATOM 1414 N N . VAL A 1 185 ? 11.823 -10.558 -9.425 1.00 84.69 185 VAL A N 1
ATOM 1415 C CA . VAL A 1 185 ? 11.056 -9.326 -9.205 1.00 84.69 185 VAL A CA 1
ATOM 1416 C C . VAL A 1 185 ? 9.652 -9.474 -9.766 1.00 84.69 185 VAL A C 1
ATOM 1418 O O . VAL A 1 185 ? 8.716 -9.123 -9.069 1.00 84.69 185 VAL A O 1
ATOM 1421 N N . ARG A 1 186 ? 9.472 -10.004 -10.983 1.00 85.88 186 ARG A N 1
ATOM 1422 C CA . ARG A 1 186 ? 8.143 -10.192 -11.582 1.00 85.88 186 ARG A CA 1
ATOM 1423 C C . ARG A 1 186 ? 7.235 -11.048 -10.710 1.00 85.88 186 ARG A C 1
ATOM 1425 O O . ARG A 1 186 ? 6.080 -10.685 -10.530 1.00 85.88 186 ARG A O 1
ATOM 1432 N N . ASP A 1 187 ? 7.744 -12.173 -10.226 1.00 86.50 187 ASP A N 1
ATOM 1433 C CA . ASP A 1 187 ? 6.955 -13.143 -9.477 1.00 86.50 187 ASP A CA 1
ATOM 1434 C C . ASP A 1 187 ? 6.544 -12.538 -8.124 1.00 86.50 187 ASP A C 1
ATOM 1436 O O . ASP A 1 187 ? 5.360 -12.506 -7.799 1.00 86.50 187 ASP A O 1
ATOM 1440 N N . ILE A 1 188 ? 7.494 -11.945 -7.388 1.00 88.62 188 ILE A N 1
ATOM 1441 C CA . ILE A 1 188 ? 7.216 -11.321 -6.083 1.00 88.62 188 ILE A CA 1
ATOM 1442 C C . ILE A 1 188 ? 6.363 -10.052 -6.239 1.00 88.62 188 ILE A C 1
ATOM 1444 O O . ILE A 1 188 ? 5.418 -9.844 -5.483 1.00 88.62 188 ILE A O 1
ATOM 1448 N N . LEU A 1 189 ? 6.673 -9.193 -7.214 1.00 91.19 189 LEU A N 1
ATOM 1449 C CA . LEU A 1 189 ? 5.920 -7.965 -7.474 1.00 91.19 189 LEU A CA 1
ATOM 1450 C C . LEU A 1 189 ? 4.498 -8.274 -7.923 1.00 91.19 189 LEU A C 1
ATOM 1452 O O . LEU A 1 189 ? 3.588 -7.597 -7.469 1.00 91.19 189 LEU A O 1
ATOM 1456 N N . GLY A 1 190 ? 4.300 -9.265 -8.795 1.00 90.25 190 GLY A N 1
ATOM 1457 C CA . GLY A 1 190 ? 2.979 -9.635 -9.296 1.00 90.25 190 GLY A CA 1
ATOM 1458 C C . GLY A 1 190 ? 2.040 -10.056 -8.168 1.00 90.25 190 GLY A C 1
ATOM 1459 O O . GLY A 1 190 ? 0.950 -9.497 -8.040 1.00 90.25 190 GLY A O 1
ATOM 1460 N N . ASP A 1 191 ? 2.489 -10.975 -7.311 1.00 90.44 191 ASP A N 1
ATOM 1461 C CA . ASP A 1 191 ? 1.696 -11.453 -6.175 1.00 90.44 191 ASP A CA 1
ATOM 1462 C C . ASP A 1 191 ? 1.426 -10.329 -5.163 1.00 90.44 191 ASP A C 1
ATOM 1464 O O . ASP A 1 191 ? 0.276 -10.102 -4.768 1.00 90.44 191 ASP A O 1
ATOM 1468 N N . SER A 1 192 ? 2.461 -9.570 -4.791 1.00 91.88 192 SER A N 1
ATOM 1469 C CA . SER A 1 192 ? 2.328 -8.459 -3.844 1.00 91.88 192 SER A CA 1
ATOM 1470 C C . SER A 1 192 ? 1.465 -7.322 -4.397 1.00 91.88 192 SER A C 1
ATOM 1472 O O . SER A 1 192 ? 0.697 -6.719 -3.652 1.00 91.88 192 SER A O 1
ATOM 1474 N N . PHE A 1 193 ? 1.532 -7.034 -5.698 1.00 94.62 193 PHE A N 1
ATOM 1475 C CA . PHE A 1 193 ? 0.723 -5.996 -6.337 1.00 94.62 193 PHE A CA 1
ATOM 1476 C C . PHE A 1 193 ? -0.762 -6.365 -6.354 1.00 94.62 193 PHE A C 1
ATOM 1478 O O . PHE A 1 193 ? -1.597 -5.540 -5.983 1.00 94.62 193 PHE A O 1
ATOM 1485 N N . ILE A 1 194 ? -1.092 -7.613 -6.702 1.00 94.50 194 ILE A N 1
ATOM 1486 C CA . ILE A 1 194 ? -2.470 -8.122 -6.659 1.00 94.50 194 ILE A CA 1
ATOM 1487 C C . ILE A 1 194 ? -3.050 -7.979 -5.250 1.00 94.50 194 ILE A C 1
ATOM 1489 O O . ILE A 1 194 ? -4.147 -7.446 -5.072 1.00 94.50 194 ILE A O 1
ATOM 1493 N N . GLN A 1 195 ? -2.309 -8.416 -4.230 1.00 94.44 195 GLN A N 1
ATOM 1494 C CA . GLN A 1 195 ? -2.781 -8.302 -2.853 1.00 94.44 195 GLN A CA 1
ATOM 1495 C C . GLN A 1 195 ? -2.829 -6.838 -2.376 1.00 94.44 195 GLN A C 1
ATOM 1497 O O . GLN A 1 195 ? -3.722 -6.478 -1.608 1.00 94.44 195 GLN A O 1
ATOM 1502 N N . ALA A 1 196 ? -1.919 -5.973 -2.838 1.00 95.88 196 ALA A N 1
ATOM 1503 C CA . ALA A 1 196 ? -1.936 -4.546 -2.525 1.00 95.88 196 ALA A CA 1
ATOM 1504 C C . ALA A 1 196 ? -3.181 -3.852 -3.088 1.00 95.88 196 ALA A C 1
ATOM 1506 O O . ALA A 1 196 ? -3.816 -3.100 -2.353 1.00 95.88 196 ALA A O 1
ATOM 1507 N N . LEU A 1 197 ? -3.586 -4.147 -4.328 1.00 96.62 197 LEU A N 1
ATOM 1508 C CA . LEU A 1 197 ? -4.826 -3.620 -4.911 1.00 96.62 197 LEU A CA 1
ATOM 1509 C C . LEU A 1 197 ? -6.060 -4.012 -4.086 1.00 96.62 197 LEU A C 1
ATOM 1511 O O . LEU A 1 197 ? -6.922 -3.173 -3.814 1.00 96.62 197 LEU A O 1
ATOM 1515 N N . LEU A 1 198 ? -6.112 -5.254 -3.603 1.00 95.06 198 LEU A N 1
ATOM 1516 C CA . LEU A 1 198 ? -7.194 -5.708 -2.734 1.00 95.06 198 LEU A CA 1
ATOM 1517 C C . LEU A 1 198 ? -7.180 -4.996 -1.371 1.00 95.06 198 LEU A C 1
ATOM 1519 O O . LEU A 1 198 ? -8.228 -4.593 -0.866 1.00 95.06 198 LEU A O 1
ATOM 1523 N N . SER A 1 199 ? -6.009 -4.847 -0.750 1.00 93.69 199 SER A N 1
ATOM 1524 C CA . SER A 1 199 ? -5.883 -4.251 0.585 1.00 93.69 199 SER A CA 1
ATOM 1525 C C . SER A 1 199 ? -6.056 -2.728 0.597 1.00 93.69 199 SER A C 1
ATOM 1527 O O . SER A 1 199 ? -6.626 -2.199 1.549 1.00 93.69 199 SER A O 1
ATOM 1529 N N . LEU A 1 200 ? -5.576 -2.028 -0.431 1.00 95.19 200 LEU A N 1
ATOM 1530 C CA . LEU A 1 200 ? -5.629 -0.566 -0.533 1.00 95.19 200 LEU A CA 1
ATOM 1531 C C . LEU A 1 200 ? -6.947 -0.087 -1.143 1.00 95.19 200 LEU A C 1
ATOM 1533 O O . LEU A 1 200 ? -7.562 0.835 -0.618 1.00 95.19 200 LEU A O 1
ATOM 1537 N N . TYR A 1 201 ? -7.411 -0.749 -2.204 1.00 95.62 201 TYR A N 1
ATOM 1538 C CA . TYR A 1 201 ? -8.493 -0.251 -3.059 1.00 95.62 201 TYR A CA 1
ATOM 1539 C C . TYR A 1 201 ? -9.733 -1.146 -3.066 1.00 95.62 201 TYR A C 1
ATOM 1541 O O . TYR A 1 201 ? -10.715 -0.830 -3.729 1.00 95.62 201 TYR A O 1
ATOM 1549 N N . SER A 1 202 ? -9.720 -2.259 -2.322 1.00 93.69 202 SER A N 1
ATOM 1550 C CA . SER A 1 202 ? -10.788 -3.271 -2.352 1.00 93.69 202 SER A CA 1
ATOM 1551 C C . SER A 1 202 ? -11.075 -3.808 -3.762 1.00 93.69 202 SER A C 1
ATOM 1553 O O . SER A 1 202 ? -12.199 -4.211 -4.056 1.00 93.69 202 SER A O 1
ATOM 1555 N N . VAL A 1 203 ? -10.056 -3.829 -4.626 1.00 96.44 203 VAL A N 1
ATOM 1556 C CA . VAL A 1 203 ? -10.134 -4.379 -5.984 1.00 96.44 203 VAL A CA 1
ATOM 1557 C C . VAL A 1 203 ? -9.566 -5.794 -5.973 1.00 96.44 203 VAL A C 1
ATOM 1559 O O . VAL A 1 203 ? -8.360 -5.980 -5.811 1.00 96.44 203 VAL A O 1
ATOM 1562 N N . ASP A 1 204 ? -10.434 -6.791 -6.139 1.00 95.25 204 ASP A N 1
ATOM 1563 C CA . ASP A 1 204 ? -10.016 -8.180 -6.324 1.00 95.25 204 ASP A CA 1
ATOM 1564 C C . ASP A 1 204 ? -9.626 -8.407 -7.789 1.00 95.25 204 ASP A C 1
ATOM 1566 O O . ASP A 1 204 ? -10.469 -8.389 -8.683 1.00 95.25 204 ASP A O 1
ATOM 1570 N N . VAL A 1 205 ? -8.328 -8.575 -8.053 1.00 94.31 205 VAL A N 1
ATOM 1571 C CA . VAL A 1 205 ? -7.811 -8.763 -9.418 1.00 94.31 205 VAL A CA 1
ATOM 1572 C C . VAL A 1 205 ? -8.311 -10.071 -10.036 1.00 94.31 205 VAL A C 1
ATOM 1574 O O . VAL A 1 205 ? -8.437 -10.160 -11.258 1.00 94.31 205 VAL A O 1
ATOM 1577 N N . ASP A 1 206 ? -8.627 -11.078 -9.219 1.00 93.19 206 ASP A N 1
ATOM 1578 C CA . ASP A 1 206 ? -9.087 -12.370 -9.727 1.00 93.19 206 ASP A CA 1
ATOM 1579 C C . ASP A 1 206 ? -10.485 -12.284 -10.363 1.00 93.19 206 ASP A C 1
ATOM 1581 O O . ASP A 1 206 ? -10.794 -13.098 -11.233 1.00 93.19 206 ASP A O 1
ATOM 1585 N N . ASP A 1 207 ? -11.281 -11.253 -10.048 1.00 95.19 207 ASP A N 1
ATOM 1586 C CA . ASP A 1 207 ? -12.553 -10.966 -10.732 1.00 95.19 207 ASP A CA 1
ATOM 1587 C C . ASP A 1 207 ? -12.362 -10.539 -12.204 1.00 95.19 207 ASP A C 1
ATOM 1589 O O . ASP A 1 207 ? -13.305 -10.604 -12.997 1.00 95.19 207 ASP A O 1
ATOM 1593 N N . TYR A 1 208 ? -11.146 -10.127 -12.580 1.00 93.69 208 TYR A N 1
ATOM 1594 C CA . TY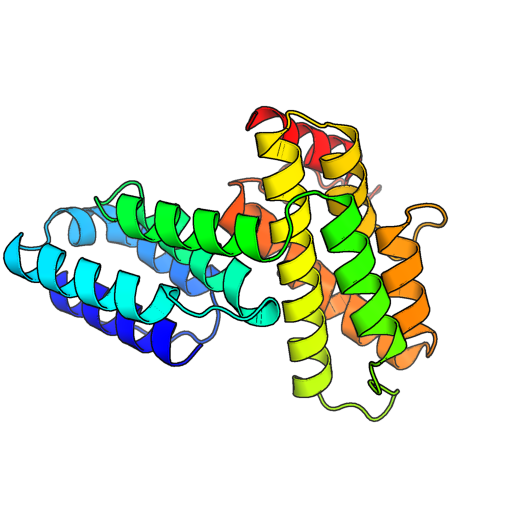R A 1 208 ? -10.776 -9.649 -13.921 1.00 93.69 208 TYR A CA 1
ATOM 1595 C C . TYR A 1 208 ? -9.820 -10.602 -14.646 1.00 93.69 208 TYR A C 1
ATOM 1597 O O . TYR A 1 208 ? -9.226 -10.242 -15.667 1.00 93.69 208 TYR A O 1
ATOM 1605 N N . ARG A 1 209 ? -9.628 -11.811 -14.107 1.00 91.75 209 ARG A N 1
ATOM 1606 C CA . ARG A 1 209 ? -8.764 -12.832 -14.693 1.00 91.75 209 ARG A CA 1
ATOM 1607 C C . ARG A 1 209 ? -9.568 -13.758 -15.599 1.00 91.75 209 ARG A C 1
ATOM 1609 O O . ARG A 1 209 ? -10.544 -14.370 -15.172 1.00 91.75 209 ARG A O 1
ATOM 1616 N N . ASP A 1 210 ? -9.097 -13.914 -16.827 1.00 90.38 210 ASP A N 1
ATOM 1617 C CA . ASP A 1 210 ? -9.530 -14.957 -17.747 1.00 90.38 210 ASP A CA 1
ATOM 1618 C C . ASP A 1 210 ? -8.480 -16.081 -17.790 1.00 90.38 210 ASP A C 1
ATOM 1620 O O . ASP A 1 210 ? -7.272 -15.830 -17.854 1.00 90.38 210 ASP A O 1
ATOM 1624 N N . ASP A 1 211 ? -8.942 -17.333 -17.731 1.00 81.38 211 ASP A N 1
ATOM 1625 C CA . ASP A 1 211 ? -8.081 -18.523 -17.701 1.00 81.38 211 ASP A CA 1
ATOM 1626 C C . ASP A 1 211 ? -7.197 -18.660 -18.962 1.00 81.38 211 ASP A C 1
ATOM 1628 O O . ASP A 1 211 ? -6.116 -19.254 -18.889 1.00 81.38 211 ASP A O 1
ATOM 1632 N N . ASP A 1 212 ? -7.637 -18.120 -20.104 1.00 82.06 212 ASP A N 1
ATOM 1633 C CA . ASP A 1 212 ? -6.945 -18.192 -21.394 1.00 82.06 212 ASP A CA 1
ATOM 1634 C C . ASP A 1 212 ? -6.181 -16.894 -21.733 1.00 82.06 212 ASP A C 1
ATOM 1636 O O . ASP A 1 212 ? -5.131 -16.958 -22.384 1.00 82.06 212 ASP A O 1
ATOM 1640 N N . GLU A 1 213 ? -6.682 -15.727 -21.307 1.00 80.69 213 GLU A N 1
ATOM 1641 C CA . GLU A 1 213 ? -6.150 -14.407 -21.703 1.00 80.69 213 GLU A CA 1
ATOM 1642 C C . GLU A 1 213 ? -5.338 -13.686 -20.608 1.00 80.69 213 GLU A C 1
ATOM 1644 O O . GLU A 1 213 ? -4.599 -12.748 -20.912 1.00 80.69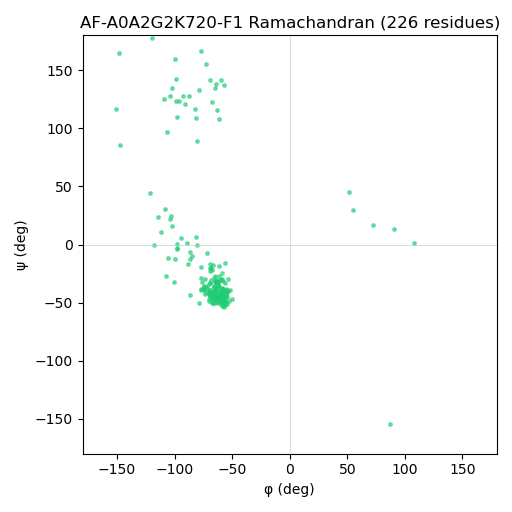 213 GLU A O 1
ATOM 1649 N N . GLY A 1 214 ? -5.373 -14.160 -19.358 1.00 87.69 214 GLY A N 1
ATOM 1650 C CA . GLY A 1 214 ? -4.681 -13.530 -18.231 1.00 87.69 214 GLY A CA 1
ATOM 1651 C C . GLY A 1 214 ? -5.521 -12.447 -17.549 1.00 87.69 214 GLY A C 1
ATOM 1652 O O . GLY A 1 214 ? -6.745 -12.509 -17.551 1.00 87.69 214 GLY A O 1
ATOM 1653 N N . VAL A 1 215 ? -4.870 -11.484 -16.893 1.00 92.06 215 VAL A N 1
ATOM 1654 C CA . VAL A 1 215 ? -5.557 -10.392 -16.179 1.00 92.06 215 VAL A CA 1
ATOM 1655 C C . VAL A 1 215 ? -5.825 -9.230 -17.134 1.00 92.06 215 VAL A C 1
ATOM 1657 O O . VAL A 1 215 ? -4.893 -8.722 -17.758 1.00 92.06 215 VAL A O 1
ATOM 1660 N N . ASP A 1 216 ? -7.076 -8.772 -17.202 1.00 93.75 216 ASP A N 1
ATOM 1661 C CA . ASP A 1 216 ? -7.453 -7.551 -17.920 1.00 93.75 216 ASP A CA 1
ATOM 1662 C C . ASP A 1 216 ? -7.144 -6.310 -17.059 1.00 93.75 216 ASP A C 1
ATOM 1664 O O . ASP A 1 216 ? -7.966 -5.831 -16.272 1.00 93.75 216 ASP A O 1
ATOM 1668 N N . TRP A 1 217 ? -5.921 -5.790 -17.188 1.00 93.81 217 TRP A N 1
ATOM 1669 C CA . TRP A 1 217 ? -5.463 -4.630 -16.418 1.00 93.81 217 TRP A CA 1
ATOM 1670 C C . TRP A 1 217 ? -6.175 -3.319 -16.776 1.00 93.81 217 TRP A C 1
ATOM 1672 O O . TRP A 1 217 ? -6.226 -2.423 -15.930 1.00 93.81 217 TRP A O 1
ATOM 1682 N N . ASP A 1 218 ? -6.764 -3.210 -17.972 1.00 93.75 218 ASP A N 1
ATOM 1683 C CA . ASP A 1 218 ? -7.626 -2.078 -18.331 1.00 93.75 218 ASP A CA 1
ATOM 1684 C C . ASP A 1 218 ? -8.881 -2.073 -17.442 1.00 93.75 218 ASP A C 1
ATOM 1686 O O . ASP A 1 218 ? -9.278 -1.029 -16.914 1.00 93.75 218 ASP A O 1
ATOM 1690 N N . GLN A 1 219 ? -9.491 -3.242 -17.215 1.00 95.94 219 GLN A N 1
ATOM 1691 C CA . GLN A 1 219 ? -10.642 -3.367 -16.315 1.00 95.94 219 GLN A CA 1
ATOM 1692 C C . GLN A 1 219 ? -10.270 -3.162 -14.846 1.00 95.94 219 GLN A C 1
ATOM 1694 O O . GLN A 1 219 ? -11.012 -2.483 -14.133 1.00 95.94 219 GLN A O 1
ATOM 1699 N N . VAL A 1 220 ? -9.117 -3.673 -14.400 1.00 97.06 220 VAL A N 1
ATOM 1700 C CA . VAL A 1 220 ? -8.608 -3.428 -13.038 1.00 97.06 220 VAL A CA 1
ATOM 1701 C C . VAL A 1 220 ? -8.401 -1.928 -12.807 1.00 97.06 220 VAL A C 1
ATOM 1703 O O . VAL A 1 220 ? -8.871 -1.389 -11.805 1.00 97.06 220 VAL A O 1
ATOM 1706 N N . SER A 1 221 ? -7.769 -1.225 -13.754 1.00 96.50 221 SER A N 1
ATOM 1707 C CA . SER A 1 221 ? -7.638 0.237 -13.707 1.00 96.50 221 SER A CA 1
ATOM 1708 C C . SER A 1 221 ? -9.011 0.918 -13.671 1.00 96.50 221 SER A C 1
ATOM 1710 O O . SER A 1 221 ? -9.269 1.793 -12.843 1.00 96.50 221 SER A O 1
ATOM 1712 N N . GLY A 1 222 ? -9.944 0.451 -14.506 1.00 97.50 222 GLY A N 1
ATOM 1713 C CA . GLY A 1 222 ? -11.340 0.883 -14.508 1.00 97.50 222 GLY A CA 1
ATOM 1714 C C . GLY A 1 222 ? -12.051 0.723 -13.160 1.00 97.50 222 GLY A C 1
ATOM 1715 O O . GLY A 1 222 ? -12.909 1.543 -12.835 1.00 97.50 222 GLY A O 1
ATOM 1716 N N . ALA A 1 223 ? -11.706 -0.294 -12.369 1.00 97.75 223 ALA A N 1
ATOM 1717 C CA . ALA A 1 223 ? -12.245 -0.497 -11.028 1.00 97.75 223 ALA A CA 1
ATOM 1718 C C . ALA A 1 223 ? -11.671 0.512 -10.025 1.00 97.75 223 ALA A C 1
ATOM 1720 O O . ALA A 1 223 ? -12.428 1.106 -9.261 1.00 97.75 223 ALA A O 1
ATOM 1721 N N . VAL A 1 224 ? -10.361 0.777 -10.077 1.00 97.38 224 VAL A N 1
ATOM 1722 C CA . VAL A 1 224 ? -9.714 1.793 -9.226 1.00 97.38 224 VAL A CA 1
ATOM 1723 C C . VAL A 1 224 ? -10.274 3.188 -9.521 1.00 97.38 224 VAL A C 1
ATOM 1725 O O . VAL A 1 224 ? -10.590 3.937 -8.603 1.00 97.38 224 VAL A O 1
ATOM 1728 N N . LYS A 1 225 ? -10.508 3.520 -10.795 1.00 97.62 225 LYS A N 1
ATOM 1729 C CA . LYS A 1 225 ? -11.122 4.792 -11.219 1.00 97.62 225 LYS A CA 1
ATOM 1730 C C . LYS A 1 225 ? -12.516 5.040 -10.639 1.00 97.62 225 LYS A C 1
ATOM 1732 O O . LYS A 1 225 ? -12.930 6.188 -10.523 1.00 97.62 225 LYS A O 1
ATOM 173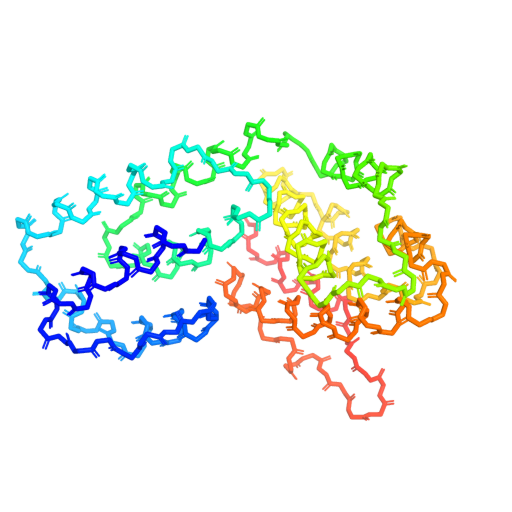7 N N . GLN A 1 226 ? -13.256 3.996 -10.262 1.00 96.56 226 GLN A N 1
ATOM 1738 C CA . GLN A 1 226 ? -14.578 4.152 -9.639 1.00 96.56 226 GLN A CA 1
ATOM 1739 C C . GLN A 1 226 ? -14.511 4.680 -8.198 1.00 96.56 226 GLN A C 1
ATOM 1741 O O . GLN A 1 226 ? -15.559 4.965 -7.622 1.00 96.56 226 GLN A O 1
ATOM 1746 N N . LEU A 1 227 ? -13.310 4.796 -7.622 1.00 92.75 227 LEU A N 1
ATOM 1747 C CA . LEU A 1 227 ? -13.081 5.335 -6.281 1.00 92.75 227 LEU A CA 1
ATOM 1748 C C . LEU A 1 227 ? -12.982 6.871 -6.242 1.00 92.75 227 LEU A C 1
ATOM 1750 O O . LEU A 1 227 ? -12.969 7.428 -5.145 1.00 92.75 227 LEU A O 1
ATOM 1754 N N . MET A 1 228 ? -12.915 7.537 -7.402 1.00 89.81 228 MET A N 1
ATOM 1755 C CA . MET A 1 228 ? -12.975 9.005 -7.528 1.00 89.81 228 MET A CA 1
ATOM 1756 C C . MET A 1 228 ? -14.365 9.556 -7.186 1.00 89.81 228 MET A C 1
ATOM 1758 O O . MET A 1 228 ? -14.434 10.611 -6.514 1.00 89.81 228 MET A O 1
#

Solvent-accessible surface area (backbone atoms only — not comparable to full-atom values): 12191 Å² total; per-residue (Å²): 109,75,63,58,50,50,50,51,47,51,52,34,47,63,35,75,44,83,72,77,92,63,93,49,65,62,60,48,42,50,53,49,63,77,42,40,72,44,53,60,67,37,55,68,73,56,50,52,54,49,50,56,51,46,42,66,66,49,72,78,66,53,56,52,47,41,44,58,52,43,22,47,26,56,66,35,32,86,61,77,39,42,70,43,31,53,45,40,53,50,54,38,47,73,75,18,80,31,29,66,49,20,50,51,53,48,50,51,51,47,74,70,55,81,75,47,80,84,51,51,74,61,63,49,47,54,49,38,33,32,52,51,14,31,41,46,29,11,36,53,30,11,45,78,68,67,33,68,66,36,32,41,42,43,46,33,7,66,74,36,41,87,47,90,86,28,73,52,3,48,49,54,38,60,53,27,68,53,68,68,36,32,50,56,47,48,57,54,37,50,56,53,48,46,49,45,39,33,48,64,68,69,41,64,56,74,83,42,47,40,98,88,80,42,67,45,41,69,57,51,30,54,57,60,60,72,74,96

Foldseek 3Di:
DVLVQVLLCLLQVLLVHHDDRDPDLLVSLVVCLVCVVSSLPGDPVSVVVSLVSLCVVLQDDDLLCLLSNLLNQVSCCVSVNVVSNVSSLVVLCVCPLELVSLLVVLLVCLVVDPDDLPDDLVSLSSNLSNLLSSLVSQLSNCLVVLNLVSLLLSQVLLQCLPDPDRSNSVSVCSSQVDPNSNVSNNVSNNVVVQSSCCSNPVQRQVVQQDPPPGTPSVVSSVSSSVSD